Protein AF-A0A7S4CE78-F1 (afdb_monomer)

Sequence (254 aa):
FFRDSLDMTGMARKIQPKARWLRTLEPALQLCDNLKKAVSELPESERTTSFSNQVDNILKKLEALNENAPSMKRGEVKHQGKECNDQLEKLQRKLNTQKDAKKDTQEWQCGKCAASNPWQRARCIMCNELRVDIRSLRIKSGDWICACGVINYKKYTACRACAKEVRAEDVLGPEFFTKHGAEAKRQPQDEAAKDGPSPPTTETAVAQQAVAANEKEAPTASPADLPACLDWNCQCGARNHARREACYKCGIRR

Mean predicted aligned error: 14.89 Å

Radius of gyration: 32.69 Å; Cα contacts (8 Å, |Δi|>4): 215; chains: 1; bounding box: 83×40×120 Å

pLDDT: mean 78.99, std 19.02, range [36.16, 97.44]

Secondary structure (DSSP, 8-state):
--------GGG-----THHHHHHHHHHHHHHHHHHHHHHHTS-GGG--HHHHHHHHHHHHHHHHHHHHTTTS-HHHHHHHHHHHHHHHHHHHHHHHHHHHHHHHH-EEE-TTT--EEETTBSB-TTT-PBPS--GGGTPPTT-EE-TTSBEE-TT-SB-TTT-PBPPGGGB--HHHHHHHHSGGG-PPP---------------------------PPP---TT-S-TT--EE-TTS-EE-TT-SB-TTT--B-

Foldseek 3Di:
DDPPPPPPPVPPDPPPPLVPLCVLQVVLVVLLVVQVVLLVPDDPVPNDVVLVVLSVVLVVQSVVLSVCVVVDDPVVSNVSSVVSSVSSVVSVVVSVVVVVVVLQADWDADPPPRDTHGLQFQADLPPRDGRLCCVVNVDDQQWFQDSLRGIGDNPDQADPPPRHGDDPVRHCDVVNCVVSPPPPPDDPDDPDDDDDDDDDDDDDDDDDDDDDDDDDDDDPDDPPPPPLAHWDADPVRDTGGSPDQAGPVPRHGD

Organism: NCBI:txid73025

Solvent-accessible surface area (backbone atoms only — not comparable to full-atom values): 16332 Å² total; per-residue (Å²): 139,90,81,84,76,80,78,76,75,82,77,75,67,85,69,60,74,67,69,68,56,47,74,70,43,45,68,44,53,54,50,48,52,53,48,53,52,58,50,68,73,42,56,75,95,66,51,51,67,70,57,57,52,50,53,52,54,47,49,54,51,53,51,52,47,63,72,45,45,89,82,49,55,73,68,56,54,52,52,55,43,49,53,50,36,56,53,50,52,54,49,53,52,51,55,50,50,52,54,52,56,52,52,58,70,35,68,44,65,32,92,89,75,64,47,76,29,58,47,61,39,49,27,35,84,86,78,60,49,69,53,88,69,53,75,81,66,70,75,52,93,54,21,28,45,42,94,89,20,39,64,36,58,58,90,52,66,43,35,92,87,76,64,49,66,71,49,81,87,33,41,51,50,73,66,54,54,51,71,75,57,64,68,85,81,70,75,84,76,80,81,81,79,80,89,84,88,86,86,89,80,85,89,88,78,92,78,92,80,85,82,78,88,77,89,71,84,76,82,83,75,65,88,85,75,64,73,82,74,52,63,45,75,41,95,88,74,47,80,30,58,44,85,52,64,41,33,88,86,77,60,53,63,121

InterPro domains:
  IPR001876 Zinc finger, RanBP2-type [PS01358] (108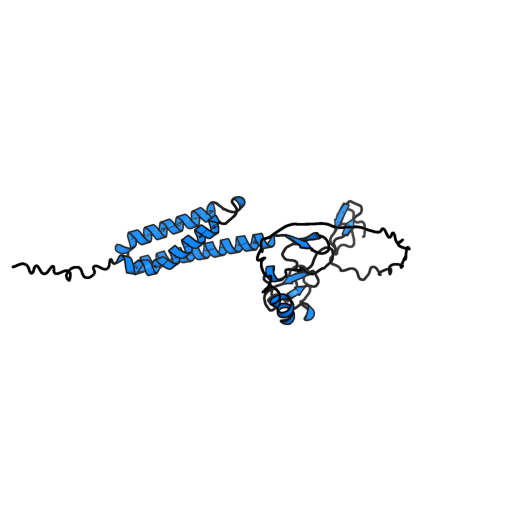-127)
  IPR001876 Zinc finger, RanBP2-type [PS50199] (102-133)
  IPR001876 Zinc finger, RanBP2-type [SM00547] (106-130)
  IPR001876 Zinc finger, RanBP2-type [SM00547] (142-165)
  IPR001876 Zinc finger, RanBP2-type [SM00547] (230-253)
  IPR036443 Zinc finger, RanBP2-type superfamily [SSF90209] (137-164)

Structure (mmCIF, N/CA/C/O backbone):
data_AF-A0A7S4CE78-F1
#
_entry.id   AF-A0A7S4CE78-F1
#
loop_
_atom_site.group_PDB
_atom_site.id
_atom_site.type_symbol
_atom_site.label_atom_id
_atom_site.label_alt_id
_atom_site.label_comp_id
_atom_site.label_asym_id
_atom_site.label_entity_id
_atom_site.label_seq_id
_atom_site.pdbx_PDB_ins_code
_atom_site.Cartn_x
_atom_site.Cartn_y
_atom_site.Cartn_z
_atom_site.occupancy
_atom_site.B_iso_or_equiv
_atom_site.auth_seq_id
_atom_site.auth_comp_id
_atom_site.auth_asym_id
_atom_site.auth_atom_id
_atom_site.pdbx_PDB_model_num
ATOM 1 N N . PHE A 1 1 ? 0.582 5.690 81.438 1.00 51.16 1 PHE A N 1
ATOM 2 C CA . PHE A 1 1 ? -0.293 6.628 80.709 1.00 51.16 1 PHE A CA 1
ATOM 3 C C . PHE A 1 1 ? 0.409 7.006 79.413 1.00 51.16 1 PHE A C 1
ATOM 5 O O . PHE A 1 1 ? 1.605 7.233 79.474 1.00 51.16 1 PHE A O 1
ATOM 12 N N . PHE A 1 2 ? -0.314 7.007 78.290 1.00 46.53 2 PHE A N 1
ATOM 13 C CA . PHE A 1 2 ? 0.141 7.028 76.884 1.00 46.53 2 PHE A CA 1
ATOM 14 C C . PHE A 1 2 ? 0.448 5.666 76.259 1.00 46.53 2 PHE A C 1
ATOM 16 O O . PHE A 1 2 ? 1.588 5.245 76.088 1.00 46.53 2 PHE A O 1
ATOM 23 N N . ARG A 1 3 ? -0.639 4.996 75.877 1.00 42.47 3 ARG A N 1
ATOM 24 C CA . ARG A 1 3 ? -0.657 3.949 74.857 1.00 42.47 3 ARG A CA 1
ATOM 25 C C . ARG A 1 3 ? -1.908 4.177 74.004 1.00 42.47 3 ARG A C 1
ATOM 27 O O . ARG A 1 3 ? -2.854 3.401 74.059 1.00 42.47 3 ARG A O 1
ATOM 34 N N . ASP A 1 4 ? -1.919 5.293 73.276 1.00 46.84 4 ASP A N 1
ATOM 35 C CA . ASP A 1 4 ? -2.955 5.587 72.286 1.00 46.84 4 ASP A CA 1
ATOM 36 C C . ASP A 1 4 ? -2.668 4.773 71.026 1.00 46.84 4 ASP A C 1
ATOM 38 O O . ASP A 1 4 ? -1.853 5.111 70.169 1.00 46.84 4 ASP A O 1
ATOM 42 N N . SER A 1 5 ? -3.326 3.621 70.991 1.00 51.03 5 SER A N 1
ATOM 43 C CA . SER A 1 5 ? -3.441 2.732 69.851 1.00 51.03 5 SER A CA 1
ATOM 44 C C . SER A 1 5 ? -4.314 3.403 68.789 1.00 51.03 5 SER A C 1
ATOM 46 O O . SER A 1 5 ? -5.536 3.277 68.813 1.00 51.03 5 SER A O 1
ATOM 48 N N . LEU A 1 6 ? -3.687 4.123 67.857 1.00 53.34 6 LEU A N 1
ATOM 49 C CA . LEU A 1 6 ? -4.327 4.532 66.608 1.00 53.34 6 LEU A CA 1
ATOM 50 C C . LEU A 1 6 ? -4.615 3.281 65.772 1.00 53.34 6 LEU A C 1
ATOM 52 O O . LEU A 1 6 ? -3.751 2.749 65.075 1.00 53.34 6 LEU A O 1
ATOM 56 N N . ASP A 1 7 ? -5.850 2.805 65.879 1.00 54.91 7 ASP A N 1
ATOM 57 C CA . ASP A 1 7 ? -6.411 1.757 65.043 1.00 54.91 7 ASP A CA 1
ATOM 58 C C . ASP A 1 7 ? -6.562 2.257 63.594 1.00 54.91 7 ASP A C 1
ATOM 60 O O . ASP A 1 7 ? -7.552 2.874 63.202 1.00 54.91 7 ASP A O 1
ATOM 64 N N . MET A 1 8 ? -5.532 2.002 62.787 1.00 54.88 8 MET A N 1
ATOM 65 C CA . MET A 1 8 ? -5.506 2.266 61.344 1.00 54.88 8 MET A CA 1
ATOM 66 C C . MET A 1 8 ? -6.122 1.115 60.522 1.00 54.88 8 MET A C 1
ATOM 68 O O . MET A 1 8 ? -6.020 1.116 59.293 1.00 54.88 8 MET A O 1
ATOM 72 N N . THR A 1 9 ? -6.773 0.122 61.148 1.00 57.47 9 THR A N 1
ATOM 73 C CA . THR A 1 9 ? -7.301 -1.054 60.427 1.00 57.47 9 THR A CA 1
ATOM 74 C C . THR A 1 9 ? -8.707 -0.864 59.840 1.00 57.47 9 THR A C 1
ATOM 76 O O . THR A 1 9 ? -9.134 -1.655 58.999 1.00 57.47 9 THR A O 1
ATOM 79 N N . GLY A 1 10 ? -9.389 0.246 60.146 1.00 50.09 10 GLY A N 1
ATOM 80 C CA . GLY A 1 10 ? -10.737 0.552 59.639 1.00 50.09 10 GLY A CA 1
ATOM 81 C C . GLY A 1 10 ? -10.829 1.164 58.230 1.00 50.09 10 GLY A C 1
ATOM 82 O O . GLY A 1 10 ? -11.921 1.227 57.667 1.00 50.09 10 GLY A O 1
ATOM 83 N N . MET A 1 11 ? -9.721 1.596 57.612 1.00 52.28 11 MET A N 1
ATOM 84 C CA . MET A 1 11 ? -9.719 2.156 56.242 1.00 52.28 11 MET A CA 1
ATOM 85 C C . MET A 1 11 ? -9.292 1.140 55.174 1.00 52.28 11 MET A C 1
ATOM 87 O O . MET A 1 11 ? -8.789 1.492 54.103 1.00 52.28 11 MET A O 1
ATOM 91 N N . ALA A 1 12 ? -9.513 -0.149 55.433 1.00 52.62 12 ALA A N 1
ATOM 92 C CA . ALA A 1 12 ? -9.338 -1.187 54.434 1.00 52.62 12 ALA A CA 1
ATOM 93 C C . ALA A 1 12 ? -10.396 -1.049 53.321 1.00 52.62 12 ALA A C 1
ATOM 95 O O . ALA A 1 12 ? -11.482 -1.615 53.358 1.00 52.62 12 ALA A O 1
ATOM 96 N N . ARG A 1 13 ? -9.992 -0.338 52.265 1.00 53.66 13 ARG A N 1
ATOM 97 C CA . ARG A 1 13 ? -10.334 -0.639 50.870 1.00 53.66 13 ARG A CA 1
ATOM 98 C C . ARG A 1 13 ? -11.815 -0.493 50.501 1.00 53.66 13 ARG A C 1
ATOM 100 O O . ARG A 1 13 ? -12.416 -1.403 49.937 1.00 53.66 13 ARG A O 1
ATOM 107 N N . LYS A 1 14 ? -12.313 0.747 50.529 1.00 53.84 14 LYS A N 1
ATOM 108 C CA . LYS A 1 14 ? -13.120 1.221 49.387 1.00 53.84 14 LYS A CA 1
ATOM 109 C C . LYS A 1 14 ? -12.197 1.312 48.163 1.00 53.84 14 LYS A C 1
ATOM 111 O O . LYS A 1 14 ? -11.832 2.402 47.736 1.00 53.84 14 LYS A O 1
ATOM 116 N N . ILE A 1 15 ? -11.751 0.167 47.630 1.00 53.78 15 ILE A N 1
ATOM 117 C CA . ILE A 1 15 ? -11.145 0.125 46.295 1.00 53.78 15 ILE A CA 1
ATOM 118 C C . ILE A 1 15 ? -12.210 0.703 45.375 1.00 53.78 15 ILE A C 1
ATOM 120 O O . ILE A 1 15 ? -13.286 0.123 45.222 1.00 53.78 15 ILE A O 1
ATOM 124 N N . GLN A 1 16 ? -11.945 1.899 44.852 1.00 58.16 16 GLN A N 1
ATOM 125 C CA . GLN A 1 16 ? -12.918 2.609 44.048 1.00 58.16 16 GLN A CA 1
ATOM 126 C C . GLN A 1 16 ? -13.340 1.716 42.871 1.00 58.16 16 GLN A C 1
ATOM 128 O O . GLN A 1 16 ? -12.471 1.207 42.154 1.00 58.16 16 GLN A O 1
ATOM 133 N N . PRO A 1 17 ? -14.649 1.547 42.615 1.00 57.03 17 PRO A N 1
ATOM 134 C CA . PRO A 1 17 ? -15.140 0.747 41.494 1.00 57.03 17 PRO A CA 1
ATOM 135 C C . PRO A 1 17 ? -14.618 1.224 40.125 1.00 57.03 17 PRO A C 1
ATOM 137 O O . PRO A 1 17 ? -14.677 0.461 39.160 1.00 57.03 17 PRO A O 1
ATOM 140 N N . LYS A 1 18 ? -14.019 2.426 40.048 1.00 58.66 18 LYS A N 1
ATOM 141 C CA . LYS A 1 18 ? -13.274 2.935 38.884 1.00 58.66 18 LYS A CA 1
ATOM 142 C C . LYS A 1 18 ? -12.255 1.929 38.327 1.00 58.66 18 LYS A C 1
ATOM 144 O O . LYS A 1 18 ? -12.143 1.795 37.113 1.00 58.66 18 LYS A O 1
ATOM 149 N N . ALA A 1 19 ? -11.586 1.145 39.175 1.00 65.19 19 ALA A N 1
ATOM 150 C CA . ALA A 1 19 ? -10.516 0.245 38.731 1.00 65.19 19 ALA A CA 1
ATOM 151 C C . ALA A 1 19 ? -10.983 -0.907 37.814 1.00 65.19 19 ALA A C 1
ATOM 153 O O . ALA A 1 19 ? -10.181 -1.456 37.058 1.00 65.19 19 ALA A O 1
ATOM 154 N N . ARG A 1 20 ? -12.264 -1.310 37.860 1.00 74.81 20 ARG A N 1
ATOM 155 C CA . ARG A 1 20 ? -12.736 -2.489 37.106 1.00 74.81 20 ARG A CA 1
ATOM 156 C C . ARG A 1 20 ? -13.113 -2.172 35.659 1.00 74.81 20 ARG A C 1
ATOM 158 O O . ARG A 1 20 ? -12.964 -3.036 34.796 1.00 74.81 20 ARG A O 1
ATOM 165 N N . TRP A 1 21 ? -13.599 -0.962 35.402 1.00 73.12 21 TRP A N 1
ATOM 166 C CA . TRP A 1 21 ? -14.043 -0.517 34.077 1.00 73.12 21 TRP A CA 1
ATOM 167 C C . TRP A 1 21 ? -12.883 -0.040 33.214 1.00 73.12 21 TRP A C 1
ATOM 169 O O . TRP A 1 21 ? -12.870 -0.330 32.019 1.00 73.12 21 TRP A O 1
ATOM 179 N N . LEU A 1 22 ? -11.870 0.569 33.842 1.00 76.75 22 LEU A N 1
ATOM 180 C CA . LEU A 1 22 ? -10.642 1.011 33.180 1.00 76.75 22 LEU A CA 1
ATOM 181 C C . LEU A 1 22 ? -10.007 -0.108 32.352 1.00 76.75 22 LEU A C 1
ATOM 183 O O . LEU A 1 22 ? -9.764 0.092 31.172 1.00 76.75 22 LEU A O 1
ATOM 187 N N . ARG A 1 23 ? -9.916 -1.335 32.885 1.00 83.88 23 ARG A N 1
ATOM 188 C CA . ARG A 1 23 ? -9.371 -2.484 32.133 1.00 83.88 23 ARG A CA 1
ATOM 189 C C . ARG A 1 23 ? -10.109 -2.803 30.828 1.00 83.88 23 ARG A C 1
ATOM 191 O O . ARG A 1 23 ? -9.545 -3.447 29.955 1.00 83.88 23 ARG A O 1
ATOM 198 N N . THR A 1 24 ? -11.387 -2.432 30.716 1.00 82.38 24 THR A N 1
ATOM 199 C CA . THR A 1 24 ? -12.175 -2.656 29.491 1.00 82.38 24 THR A CA 1
ATOM 200 C C . THR A 1 24 ? -11.915 -1.564 28.454 1.00 82.38 24 THR A C 1
ATOM 202 O O . THR A 1 24 ? -11.949 -1.850 27.263 1.00 82.38 24 THR A O 1
ATOM 205 N N . LEU A 1 25 ? -11.660 -0.329 28.896 1.00 84.31 25 LEU A N 1
ATOM 206 C CA . LEU A 1 25 ? -11.458 0.832 28.021 1.00 84.31 25 LEU A CA 1
ATOM 207 C C . LEU A 1 25 ? -9.981 1.083 27.680 1.00 84.31 25 LEU A C 1
ATOM 209 O O . LEU A 1 25 ? -9.685 1.723 26.677 1.00 84.31 25 LEU A O 1
ATOM 213 N N . GLU A 1 26 ? -9.056 0.557 28.478 1.00 88.31 26 GLU A N 1
ATOM 214 C CA . GLU A 1 26 ? -7.615 0.790 28.365 1.00 88.31 26 GLU A CA 1
ATOM 215 C C . GLU A 1 26 ? -7.014 0.435 26.994 1.00 88.31 26 GLU A C 1
ATOM 217 O O . GLU A 1 26 ? -6.284 1.268 26.456 1.00 88.31 26 GLU A O 1
ATOM 222 N N . PRO A 1 27 ? -7.373 -0.690 26.336 1.00 87.06 27 PRO A N 1
ATOM 223 C CA . PRO A 1 27 ? -6.901 -0.954 24.975 1.00 87.06 27 PRO A CA 1
ATOM 224 C C . PRO A 1 27 ? -7.324 0.124 23.966 1.00 87.06 27 PRO A C 1
ATOM 226 O O . PRO A 1 27 ? -6.540 0.492 23.092 1.00 87.06 27 PRO A O 1
ATOM 229 N N . ALA A 1 28 ? -8.543 0.659 24.101 1.00 81.62 28 ALA A N 1
ATOM 230 C CA . ALA A 1 28 ? -9.062 1.687 23.204 1.00 81.62 28 ALA A CA 1
ATOM 231 C C . ALA A 1 28 ? -8.377 3.042 23.444 1.00 81.62 28 ALA A C 1
ATOM 233 O O . ALA A 1 28 ? -8.022 3.719 22.482 1.00 81.62 28 ALA A O 1
ATOM 234 N N . LEU A 1 29 ? -8.129 3.409 24.707 1.00 84.75 29 LEU A N 1
ATOM 235 C CA . LEU A 1 29 ? -7.376 4.618 25.060 1.00 84.75 29 LEU A CA 1
ATOM 236 C C . LEU A 1 29 ? -5.936 4.554 24.530 1.00 84.75 29 LEU A C 1
ATOM 238 O O . LEU A 1 29 ? -5.495 5.471 23.841 1.00 84.75 29 LEU A O 1
ATOM 242 N N . GLN A 1 30 ? -5.248 3.427 24.733 1.00 90.50 30 GLN A N 1
ATOM 243 C CA . GLN A 1 30 ? -3.895 3.224 24.211 1.00 90.50 30 GLN A CA 1
ATOM 244 C C . GLN A 1 30 ? -3.847 3.307 22.676 1.00 90.50 30 GLN A C 1
ATOM 246 O O . GLN A 1 30 ? -2.909 3.867 22.104 1.00 90.50 30 GLN A O 1
ATOM 251 N N . LEU A 1 31 ? -4.852 2.752 21.988 1.00 83.31 31 LEU A N 1
ATOM 252 C CA . LEU A 1 31 ? -4.958 2.840 20.532 1.00 83.31 31 LEU A CA 1
ATOM 253 C C . LEU A 1 31 ? -5.235 4.280 20.066 1.00 83.31 31 LEU A C 1
ATOM 255 O O . LEU A 1 31 ? -4.657 4.709 19.067 1.00 83.31 31 LEU A O 1
ATOM 259 N N . CYS A 1 32 ? -6.059 5.037 20.796 1.00 83.38 32 CYS A N 1
ATOM 260 C CA . CYS A 1 32 ?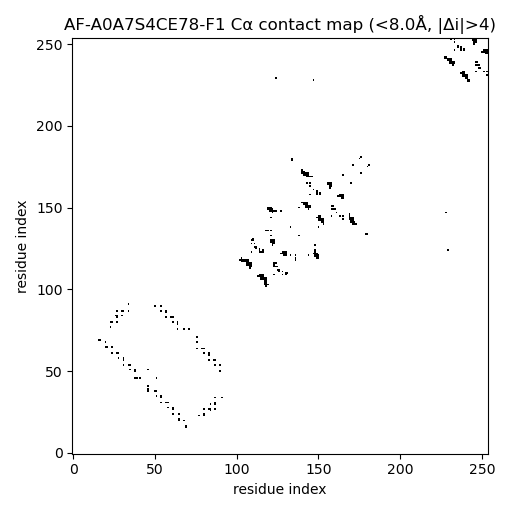 -6.277 6.468 20.573 1.00 83.38 32 CYS A CA 1
ATOM 261 C C . CYS A 1 32 ? -4.967 7.262 20.650 1.00 83.38 32 CYS A C 1
ATOM 263 O O . CYS A 1 32 ? -4.673 8.021 19.727 1.00 83.38 32 CYS A O 1
ATOM 265 N N . ASP A 1 33 ? -4.160 7.058 21.692 1.00 90.44 33 ASP A N 1
ATOM 266 C CA . ASP A 1 33 ? -2.882 7.762 21.867 1.00 90.44 33 ASP A CA 1
ATOM 267 C C . ASP A 1 33 ? -1.888 7.427 20.751 1.00 90.44 33 ASP A C 1
ATOM 269 O O . ASP A 1 33 ? -1.262 8.318 20.168 1.00 90.44 33 ASP A O 1
ATOM 273 N N . ASN A 1 34 ? -1.805 6.148 20.376 1.00 89.12 34 ASN A N 1
ATOM 274 C CA . ASN A 1 34 ? -0.982 5.701 19.254 1.00 89.12 34 ASN A CA 1
ATOM 275 C C . ASN A 1 34 ? -1.422 6.351 17.934 1.00 89.12 34 ASN A C 1
ATOM 277 O O . ASN A 1 34 ? -0.576 6.774 17.144 1.00 89.12 34 ASN A O 1
ATOM 281 N N . LEU A 1 35 ? -2.732 6.464 17.696 1.00 84.31 35 LEU A N 1
ATOM 282 C CA . LEU A 1 35 ? -3.280 7.119 16.508 1.00 84.31 35 LEU A CA 1
ATOM 283 C C . LEU A 1 35 ? -3.008 8.623 16.509 1.00 84.31 35 LEU A C 1
ATOM 285 O O . LEU A 1 35 ? -2.594 9.152 15.480 1.00 84.31 35 LEU A O 1
ATOM 289 N N . LYS A 1 36 ? -3.178 9.309 17.644 1.00 89.56 36 LYS A N 1
ATOM 290 C CA . LYS A 1 36 ? -2.846 10.736 17.780 1.00 89.56 36 LYS A CA 1
ATOM 291 C C . LYS A 1 36 ? -1.382 10.995 17.467 1.00 89.56 36 LYS A C 1
ATOM 293 O O . LYS A 1 36 ? -1.077 11.853 16.639 1.00 89.56 36 LYS A O 1
ATOM 298 N N . LYS A 1 37 ? -0.488 10.198 18.054 1.00 92.75 37 LYS A N 1
ATOM 299 C CA . LYS A 1 37 ? 0.945 10.260 17.765 1.00 92.75 37 LYS A CA 1
ATOM 300 C C . LYS A 1 37 ? 1.214 10.026 16.277 1.00 92.75 37 LYS A C 1
ATOM 302 O O . LYS A 1 37 ? 1.839 10.865 15.634 1.00 92.75 37 LYS A O 1
ATOM 307 N N . ALA A 1 38 ? 0.660 8.961 15.700 1.00 85.56 38 ALA A N 1
ATOM 308 C CA . ALA A 1 38 ? 0.870 8.620 14.295 1.00 85.56 38 ALA A CA 1
ATOM 309 C C . ALA A 1 38 ? 0.340 9.682 13.316 1.00 85.56 38 ALA A C 1
ATOM 311 O O . ALA A 1 38 ? 0.927 9.852 12.251 1.00 85.56 38 ALA A O 1
ATOM 312 N N . VAL A 1 39 ? -0.751 10.379 13.654 1.00 86.88 39 VAL A N 1
ATOM 313 C CA . VAL A 1 39 ? -1.290 11.511 12.879 1.00 86.88 39 VAL A CA 1
ATOM 314 C C . VAL A 1 39 ? -0.415 12.753 13.047 1.00 86.88 39 VAL A C 1
ATOM 316 O O . VAL A 1 39 ? -0.185 13.467 12.075 1.00 86.88 39 VAL A O 1
ATOM 319 N N . SER A 1 40 ? 0.110 13.005 14.249 1.00 90.12 40 SER A N 1
ATOM 320 C CA . SER A 1 40 ? 1.000 14.142 14.511 1.00 90.12 40 SER A CA 1
ATOM 321 C C . SER A 1 40 ? 2.340 14.038 13.774 1.00 90.12 40 SER A C 1
ATOM 323 O O . SER A 1 40 ? 2.878 15.062 13.365 1.00 90.12 40 SER A O 1
ATOM 325 N N . GLU A 1 41 ? 2.823 12.813 13.540 1.00 90.31 41 GLU A N 1
ATOM 326 C CA . GLU A 1 41 ? 4.043 12.508 12.778 1.00 90.31 41 GLU A CA 1
ATOM 327 C C . GLU A 1 41 ? 3.852 12.609 11.251 1.00 90.31 41 GLU A C 1
ATOM 329 O O . GLU A 1 41 ? 4.827 12.519 10.503 1.00 90.31 41 GLU A O 1
ATOM 334 N N . LEU A 1 42 ? 2.617 12.777 10.756 1.00 82.88 42 LEU A N 1
ATOM 335 C CA . LEU A 1 42 ? 2.386 13.005 9.329 1.00 82.88 42 LEU A CA 1
ATOM 336 C C . LEU A 1 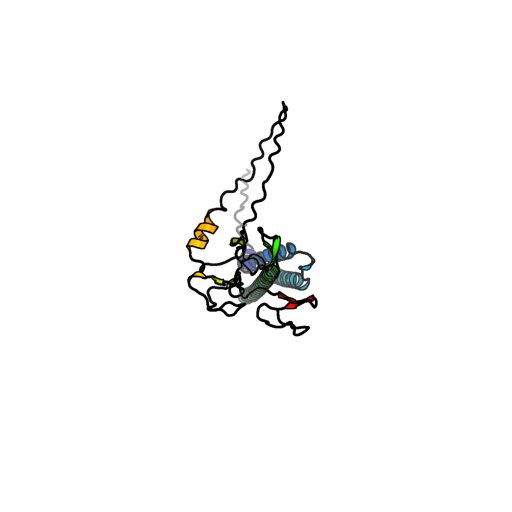42 ? 2.806 14.429 8.922 1.00 82.88 42 LEU A C 1
ATOM 338 O O . LEU A 1 42 ? 2.581 15.373 9.687 1.00 82.88 42 LEU A O 1
ATOM 342 N N . PRO A 1 43 ? 3.328 14.612 7.693 1.00 85.81 43 PRO A N 1
ATOM 343 C CA . PRO A 1 43 ? 3.520 15.933 7.099 1.00 85.81 43 PRO A CA 1
ATOM 344 C C . PRO A 1 43 ? 2.227 16.758 7.119 1.00 85.81 43 PRO A C 1
ATOM 346 O O . PRO A 1 43 ? 1.135 16.213 6.964 1.00 85.81 43 PRO A O 1
ATOM 349 N N . GLU A 1 44 ? 2.329 18.082 7.249 1.00 86.19 44 GLU A N 1
ATOM 350 C CA . GLU A 1 44 ? 1.155 18.971 7.296 1.00 86.19 44 GLU A CA 1
ATOM 351 C C . GLU A 1 44 ? 0.245 18.855 6.078 1.00 86.19 44 GLU A C 1
ATOM 353 O O . GLU A 1 44 ? -0.973 18.834 6.228 1.00 86.19 44 GLU A O 1
ATOM 358 N N . SER A 1 45 ? 0.830 18.683 4.893 1.00 84.31 45 SER A N 1
ATOM 359 C CA . SER A 1 45 ? 0.101 18.437 3.646 1.00 84.31 45 SER A CA 1
ATOM 360 C C . SER A 1 45 ? -0.744 17.156 3.668 1.00 84.31 45 SER A C 1
ATOM 362 O O . SER A 1 45 ? -1.673 17.016 2.877 1.00 84.31 45 SER A O 1
ATOM 364 N N . GLU A 1 46 ? -0.437 16.221 4.569 1.00 79.06 46 GLU A N 1
ATOM 365 C CA . GLU A 1 46 ? -1.079 14.908 4.703 1.00 79.06 46 GLU A CA 1
ATOM 366 C C . GLU A 1 46 ? -1.973 14.800 5.936 1.00 79.06 46 GLU A C 1
ATOM 368 O O . GLU A 1 46 ? -2.776 13.866 6.041 1.00 79.06 46 GLU A O 1
ATOM 373 N N . ARG A 1 47 ? -1.888 15.763 6.861 1.00 84.00 47 ARG A N 1
ATOM 374 C CA . ARG A 1 47 ? -2.802 15.866 7.997 1.00 84.00 47 ARG A CA 1
ATOM 375 C C . ARG A 1 47 ? -4.174 16.291 7.497 1.00 84.00 47 ARG A C 1
ATOM 377 O O . ARG A 1 47 ? -4.561 17.454 7.545 1.00 84.00 47 ARG A O 1
ATOM 384 N N . THR A 1 48 ? -4.949 15.318 7.027 1.00 81.25 48 THR A N 1
ATOM 385 C CA . THR A 1 48 ? -6.355 15.572 6.725 1.00 81.25 48 THR A CA 1
ATOM 386 C C . THR A 1 48 ? -7.060 15.930 8.031 1.00 81.25 48 THR A C 1
ATOM 388 O O . THR A 1 48 ? -7.117 15.132 8.971 1.00 81.25 48 THR A O 1
ATOM 391 N N . THR A 1 49 ? -7.619 17.137 8.092 1.00 85.38 49 THR A N 1
ATOM 392 C CA . THR A 1 49 ? -8.422 17.612 9.232 1.00 85.38 49 THR A CA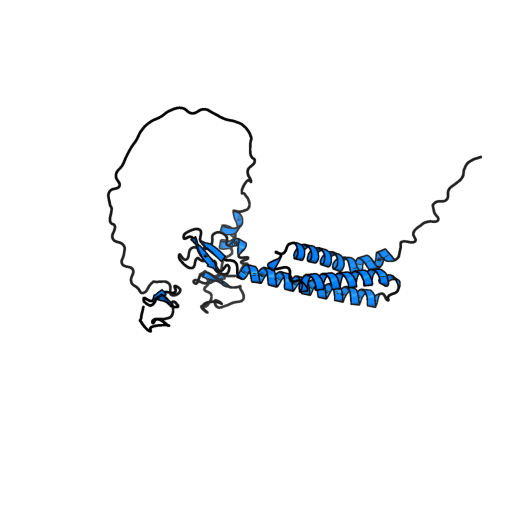 1
ATOM 393 C C . THR A 1 49 ? -9.521 16.606 9.587 1.00 85.38 49 THR A C 1
ATOM 395 O O . THR A 1 49 ? -9.812 16.373 10.756 1.00 85.38 49 THR A O 1
ATOM 398 N N . SER A 1 50 ? -10.047 15.902 8.580 1.00 90.25 50 SER A N 1
ATOM 399 C CA . SER A 1 50 ? -11.010 14.811 8.734 1.00 90.25 50 SER A CA 1
ATOM 400 C C . SER A 1 50 ? -10.532 13.670 9.644 1.00 90.25 50 SER A C 1
ATOM 402 O O . SER A 1 50 ? -11.334 13.153 10.422 1.00 90.25 50 SER A O 1
ATOM 404 N N . PHE A 1 51 ? -9.262 13.257 9.568 1.00 89.94 51 PHE A N 1
ATOM 405 C CA . PHE A 1 51 ? -8.763 12.122 10.348 1.00 89.94 51 PHE A CA 1
ATOM 406 C C . PHE A 1 51 ? -8.509 12.511 11.806 1.00 89.94 51 PHE A C 1
ATOM 408 O O . PHE A 1 51 ? -8.933 11.786 12.704 1.00 89.94 51 PHE A O 1
ATOM 415 N N . SER A 1 52 ? -7.911 13.685 12.041 1.00 88.94 52 SER A N 1
ATOM 416 C CA . SER A 1 52 ? -7.738 14.224 13.398 1.00 88.94 52 SER A CA 1
ATOM 417 C C . SER A 1 52 ? -9.089 14.389 14.093 1.00 88.94 52 SER A C 1
ATOM 419 O O . SER A 1 52 ? -9.289 13.856 15.180 1.00 88.94 52 SER A O 1
ATOM 421 N N . ASN A 1 53 ? -10.063 14.999 13.408 1.00 92.94 53 ASN A N 1
ATOM 422 C CA . ASN A 1 53 ? -11.414 15.180 13.939 1.00 92.94 53 ASN A CA 1
ATOM 423 C C . ASN A 1 53 ? -12.091 13.843 14.278 1.00 92.94 53 ASN A C 1
ATOM 425 O O . ASN A 1 53 ? -12.798 13.746 15.277 1.00 92.94 53 ASN A O 1
ATOM 429 N N . GLN A 1 54 ? -11.883 12.797 13.470 1.00 93.81 54 G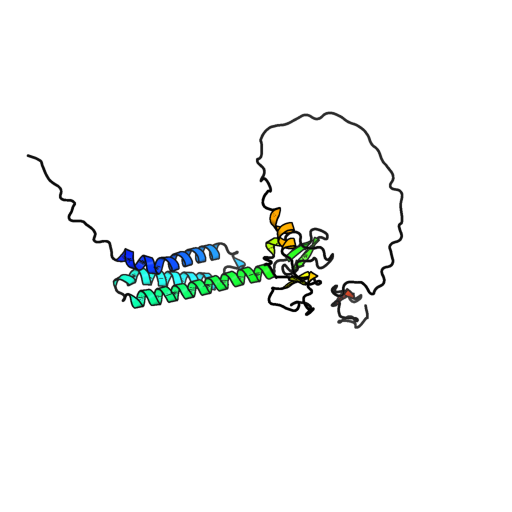LN A N 1
ATOM 430 C CA . GLN A 1 54 ? -12.414 11.461 13.761 1.00 93.81 54 GLN A CA 1
ATOM 431 C C . GLN A 1 54 ? -11.783 10.854 15.021 1.00 93.81 54 GLN A C 1
ATOM 433 O O . GLN A 1 54 ? -12.516 10.330 15.858 1.00 93.81 54 GLN A O 1
ATOM 438 N N . VAL A 1 55 ? -10.459 10.952 15.183 1.00 91.94 55 VAL A N 1
ATOM 439 C CA . VAL A 1 55 ? -9.763 10.457 16.383 1.00 91.94 55 VAL A CA 1
ATOM 440 C C . VAL A 1 55 ? -10.210 11.225 17.630 1.00 91.94 55 VAL A C 1
ATOM 442 O O . VAL A 1 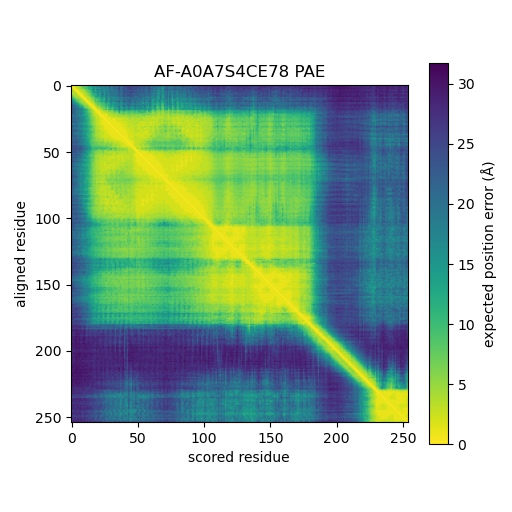55 ? -10.537 10.600 18.637 1.00 91.94 55 VAL A O 1
ATOM 445 N N . ASP A 1 56 ? -10.308 12.554 17.559 1.00 91.75 56 ASP A N 1
ATOM 446 C CA . ASP A 1 56 ? -10.756 13.382 18.684 1.00 91.75 56 ASP A CA 1
ATOM 447 C C . ASP A 1 56 ? -12.221 13.126 19.053 1.00 91.75 56 ASP A C 1
ATOM 449 O O . ASP A 1 56 ? -12.563 13.077 20.232 1.00 91.75 56 ASP A O 1
ATOM 453 N N . ASN A 1 57 ? -13.092 12.893 18.067 1.00 95.56 57 ASN A N 1
ATOM 454 C CA . ASN A 1 57 ? -14.483 12.524 18.325 1.00 95.56 57 ASN A CA 1
ATOM 455 C C . ASN A 1 57 ? -14.602 11.170 19.034 1.00 95.56 57 ASN A C 1
ATOM 457 O O . ASN A 1 57 ? -15.469 11.012 19.893 1.00 95.56 57 ASN A O 1
ATOM 461 N N . ILE A 1 58 ? -13.759 10.189 18.692 1.00 93.06 58 ILE A N 1
ATOM 462 C CA . ILE A 1 58 ? -13.749 8.896 19.388 1.00 93.06 58 ILE A CA 1
ATOM 463 C C . ILE A 1 58 ? -13.174 9.051 20.796 1.00 93.06 58 ILE A C 1
ATOM 465 O O . ILE A 1 58 ? -13.741 8.496 21.734 1.00 93.06 58 ILE A O 1
ATOM 469 N N . LEU A 1 59 ? -12.114 9.847 20.970 1.00 92.00 59 LEU A N 1
ATOM 470 C CA . LEU A 1 59 ? -11.550 10.099 22.294 1.00 92.00 59 LEU A CA 1
ATOM 471 C C . LEU A 1 59 ? -12.582 10.748 23.224 1.00 92.00 59 LEU A C 1
ATOM 473 O O . LEU A 1 59 ? -12.809 10.235 24.313 1.00 92.00 59 LEU A O 1
ATOM 477 N N . LYS A 1 60 ? -13.294 11.782 22.759 1.00 94.81 60 LYS A N 1
ATOM 478 C CA . LYS A 1 60 ? -14.382 12.413 23.527 1.00 94.81 60 LYS A CA 1
ATOM 479 C C . LYS A 1 60 ? -15.469 11.413 23.930 1.00 94.81 60 LYS A C 1
ATOM 481 O O . LYS A 1 60 ? -16.001 11.489 25.034 1.00 94.81 60 LYS A O 1
ATOM 486 N N . LYS A 1 61 ? -15.804 10.452 23.058 1.00 94.94 61 LYS A N 1
ATOM 487 C CA . LYS A 1 61 ? -16.753 9.373 23.391 1.00 94.94 61 LYS A CA 1
ATOM 488 C C . LYS A 1 61 ? -16.198 8.425 24.454 1.00 94.94 61 LYS A C 1
ATOM 490 O O . LYS A 1 61 ? -16.951 8.022 25.333 1.00 94.94 61 LYS A O 1
ATOM 495 N N . LEU A 1 62 ? -14.915 8.069 24.386 1.00 91.25 62 LEU A N 1
ATOM 496 C CA . LEU A 1 62 ? -14.253 7.226 25.387 1.00 91.25 62 LEU A CA 1
ATOM 497 C C . LEU A 1 62 ? -14.148 7.924 26.750 1.00 91.25 62 LEU A C 1
ATOM 499 O O . LEU A 1 62 ? -14.376 7.285 27.775 1.00 91.25 62 LEU A O 1
ATOM 503 N N . GLU A 1 63 ? -13.863 9.225 26.768 1.00 90.88 63 GLU A N 1
ATOM 504 C CA . GLU A 1 63 ? -13.855 10.054 27.980 1.00 90.88 63 GLU A CA 1
ATOM 505 C C . GLU A 1 63 ? -15.254 10.119 28.602 1.00 90.88 63 GLU A C 1
ATOM 507 O O . GLU A 1 63 ? -15.420 9.764 29.769 1.00 90.88 63 GLU A O 1
ATOM 512 N N . ALA A 1 64 ? -16.281 10.429 27.803 1.00 92.94 64 ALA A N 1
ATOM 513 C CA . ALA A 1 64 ? -17.671 10.423 28.258 1.00 92.94 64 ALA A CA 1
ATOM 514 C C . ALA A 1 64 ? -18.110 9.038 28.770 1.00 92.94 64 ALA A C 1
ATOM 516 O O . ALA A 1 64 ? -18.818 8.936 29.771 1.00 92.94 64 ALA A O 1
ATOM 517 N N . LEU A 1 65 ? -17.674 7.956 28.119 1.00 91.38 65 LEU A N 1
ATOM 518 C CA . LEU A 1 65 ? -17.902 6.586 28.581 1.00 91.38 65 LEU A CA 1
ATOM 519 C C . LEU A 1 65 ? -17.248 6.314 29.932 1.00 91.38 65 LEU A C 1
ATOM 521 O O . LEU A 1 65 ? -17.853 5.671 30.783 1.00 91.38 65 LEU A O 1
ATOM 525 N N . ASN A 1 66 ? -16.021 6.788 30.133 1.00 88.25 66 ASN A N 1
ATOM 526 C CA . ASN A 1 66 ? -15.290 6.615 31.381 1.00 88.25 66 ASN A CA 1
ATOM 527 C C . ASN A 1 66 ? -15.934 7.400 32.537 1.00 88.25 66 ASN A C 1
ATOM 529 O O . ASN A 1 66 ? -16.041 6.881 33.648 1.00 88.25 66 ASN A O 1
ATOM 533 N N . GLU A 1 67 ? -16.410 8.618 32.272 1.00 90.88 67 GLU A N 1
ATOM 534 C CA . GLU A 1 67 ? -17.112 9.456 33.251 1.00 90.88 67 GLU A CA 1
ATOM 535 C C . GLU A 1 67 ? -18.472 8.870 33.651 1.00 90.88 67 GLU A C 1
ATOM 537 O O . GLU A 1 67 ? -18.800 8.828 34.838 1.00 90.88 67 GLU A O 1
ATOM 542 N N . ASN A 1 68 ? -19.234 8.353 32.681 1.00 92.19 68 ASN A N 1
ATOM 543 C CA . ASN A 1 68 ? -20.571 7.793 32.905 1.00 92.19 68 ASN A CA 1
ATOM 544 C C . ASN A 1 68 ? -20.568 6.297 33.270 1.00 92.19 68 ASN A C 1
ATOM 546 O O . ASN A 1 68 ? -21.590 5.760 33.694 1.00 92.19 68 ASN A O 1
ATOM 550 N N . ALA A 1 69 ? -19.431 5.598 33.171 1.00 89.44 69 ALA A N 1
ATOM 551 C CA . ALA A 1 69 ? -19.332 4.168 33.478 1.00 89.44 69 ALA A CA 1
ATOM 552 C C . ALA A 1 69 ? -19.925 3.751 34.844 1.00 89.44 69 ALA A C 1
ATOM 554 O O . ALA A 1 69 ? -20.512 2.669 34.906 1.00 89.44 69 ALA A O 1
ATOM 555 N N . PRO A 1 70 ? -19.822 4.541 35.937 1.00 89.56 70 PRO A N 1
ATOM 556 C CA . PRO A 1 70 ? -20.417 4.173 37.223 1.00 89.56 70 PRO A CA 1
ATOM 557 C C . PRO A 1 70 ? -21.952 4.099 37.227 1.00 89.56 70 PRO A C 1
ATOM 559 O O . PRO A 1 70 ? -22.501 3.371 38.052 1.00 89.56 70 PRO A O 1
ATOM 562 N N . SER A 1 71 ? -22.637 4.840 36.348 1.00 91.00 71 SER A N 1
ATOM 563 C CA . SER A 1 71 ? -24.106 4.882 36.258 1.00 91.00 71 SER A CA 1
ATOM 564 C C . SER A 1 71 ? -24.678 3.977 35.159 1.00 91.00 71 SER A C 1
ATOM 566 O O . SER A 1 71 ? -25.877 3.701 35.154 1.00 91.00 71 SER A O 1
ATOM 568 N N . MET A 1 72 ? -23.838 3.483 34.246 1.00 90.69 72 MET A N 1
ATOM 569 C CA . MET A 1 72 ? -24.246 2.646 33.115 1.00 90.69 72 MET A CA 1
ATOM 570 C C . MET A 1 72 ? -24.278 1.149 33.445 1.00 90.69 72 MET A C 1
ATOM 572 O O . MET A 1 72 ? -23.544 0.641 34.299 1.00 90.69 72 MET A O 1
ATOM 576 N N . LYS A 1 73 ? -25.084 0.381 32.696 1.00 93.38 73 LYS A N 1
ATOM 577 C CA . LYS A 1 73 ? -25.062 -1.083 32.810 1.00 93.38 73 LYS A CA 1
ATOM 578 C C . LYS A 1 73 ? -23.764 -1.639 32.229 1.00 93.38 73 LYS A C 1
ATOM 580 O O . LYS A 1 73 ? -23.279 -1.204 31.186 1.00 93.38 73 LYS A O 1
ATOM 585 N N . ARG A 1 74 ? -23.252 -2.719 32.831 1.00 88.62 74 ARG A N 1
ATOM 586 C CA . ARG A 1 74 ? -22.009 -3.381 32.388 1.00 88.62 74 ARG A CA 1
ATOM 587 C C . ARG A 1 74 ? -21.990 -3.751 30.904 1.00 88.62 74 ARG A C 1
ATOM 589 O O . ARG A 1 74 ? -20.939 -3.678 30.273 1.00 88.62 74 ARG A O 1
ATOM 596 N N . GLY A 1 75 ? -23.127 -4.208 30.379 1.00 90.50 75 GLY A N 1
ATOM 597 C CA . GLY A 1 75 ? -23.267 -4.589 28.974 1.00 90.50 75 GLY A CA 1
ATOM 598 C C . GLY A 1 75 ? -23.163 -3.396 28.023 1.00 90.50 75 GLY A C 1
ATOM 599 O O . GLY A 1 75 ? -22.523 -3.513 26.983 1.00 90.50 75 GLY A O 1
ATOM 600 N N . GLU A 1 76 ? -23.708 -2.243 28.414 1.00 93.25 76 GLU A N 1
ATOM 601 C CA . GLU A 1 76 ? -23.702 -1.018 27.607 1.00 93.25 76 GLU A CA 1
ATOM 602 C C . GLU A 1 76 ? -22.288 -0.447 27.493 1.00 93.25 76 GLU A C 1
ATOM 604 O O . GLU A 1 76 ? -21.822 -0.211 26.380 1.00 93.25 76 GLU A O 1
ATOM 609 N N . VAL A 1 77 ? -21.562 -0.334 28.615 1.00 90.25 77 VAL A N 1
ATOM 610 C CA . VAL A 1 77 ? -20.160 0.134 28.625 1.00 90.25 77 VAL A CA 1
ATOM 611 C C . VAL A 1 77 ? -19.284 -0.754 27.740 1.00 90.25 77 VAL A C 1
ATOM 613 O O . VAL A 1 77 ? -18.487 -0.260 26.946 1.00 90.25 77 VAL A O 1
ATOM 616 N N . LYS A 1 78 ? -19.454 -2.081 27.828 1.00 89.88 78 LYS A N 1
ATOM 617 C CA . LYS A 1 78 ? -18.719 -3.034 26.984 1.00 89.88 78 LYS A CA 1
ATOM 618 C C . LYS A 1 78 ? -19.047 -2.877 25.501 1.00 89.88 78 LYS A C 1
ATOM 620 O O . LYS A 1 78 ? -18.136 -2.902 24.680 1.00 89.88 78 LYS A O 1
ATOM 625 N N . HIS A 1 79 ? -20.327 -2.753 25.161 1.00 93.25 79 HIS A N 1
ATOM 626 C CA . HIS A 1 79 ? -20.762 -2.630 23.773 1.00 93.25 79 HIS A CA 1
ATOM 627 C C . HIS A 1 79 ? -20.252 -1.330 23.141 1.00 93.25 79 HIS A C 1
ATOM 629 O O . HIS A 1 79 ? -19.633 -1.368 22.082 1.00 93.25 79 HIS A O 1
ATOM 635 N N . GLN A 1 80 ? -20.428 -0.199 23.826 1.00 92.88 80 GLN A N 1
ATOM 636 C CA . GLN A 1 80 ? -19.965 1.100 23.339 1.00 92.88 80 GLN A CA 1
ATOM 637 C C . GLN A 1 80 ? -18.430 1.196 23.297 1.00 92.88 80 GLN A C 1
ATOM 639 O O . GLN A 1 80 ? -17.878 1.752 22.349 1.00 92.88 80 GLN A O 1
ATOM 644 N N . GLY A 1 81 ? -17.727 0.604 24.271 1.00 89.81 81 GLY A N 1
ATOM 645 C CA . GLY A 1 81 ? -16.266 0.500 24.246 1.00 89.81 81 GLY A CA 1
ATOM 646 C C . GLY A 1 81 ? -15.755 -0.317 23.054 1.00 89.81 81 GLY A C 1
ATOM 647 O O . GLY A 1 81 ? -14.819 0.106 22.376 1.00 89.81 81 GLY A O 1
ATOM 648 N N . LYS A 1 82 ? -16.409 -1.446 22.740 1.00 92.50 82 LYS A N 1
ATOM 649 C CA . LYS A 1 82 ? -16.099 -2.250 21.547 1.00 92.50 82 LYS A CA 1
ATOM 650 C C . LYS A 1 82 ? -16.333 -1.463 20.257 1.00 92.50 82 LYS A C 1
ATOM 652 O O . LYS A 1 82 ? -15.469 -1.479 19.391 1.00 92.50 82 LYS A O 1
ATOM 657 N N . GLU A 1 83 ? -17.449 -0.746 20.149 1.00 94.75 83 GLU A N 1
ATOM 658 C CA . GLU A 1 83 ? -17.741 0.096 18.982 1.00 94.75 83 GLU A CA 1
ATOM 659 C C . GLU A 1 83 ? -16.666 1.177 18.774 1.00 94.75 83 GLU A C 1
ATOM 661 O O . GLU A 1 83 ? -16.187 1.372 17.657 1.00 94.75 83 GLU A O 1
ATOM 666 N N . CYS A 1 84 ? -16.216 1.840 19.847 1.00 91.38 84 CYS A N 1
ATOM 667 C CA . CYS A 1 84 ? -15.115 2.804 19.762 1.00 91.38 84 CYS A CA 1
ATOM 668 C C . CYS A 1 84 ? -13.815 2.139 19.283 1.00 91.38 84 CYS A C 1
ATOM 670 O O . CYS A 1 84 ? -13.133 2.683 18.414 1.00 91.38 84 CYS A O 1
ATOM 672 N N . ASN A 1 85 ? -13.489 0.949 19.797 1.00 89.06 85 ASN A N 1
ATOM 673 C CA . ASN A 1 85 ? -12.313 0.197 19.361 1.00 89.06 85 ASN A CA 1
ATOM 674 C C . ASN A 1 85 ? -12.390 -0.193 17.873 1.00 89.06 85 ASN A C 1
ATOM 676 O O . ASN A 1 85 ? -11.436 0.025 17.129 1.00 89.06 85 ASN A O 1
ATOM 680 N N . ASP A 1 86 ? -13.539 -0.693 17.413 1.00 93.31 86 ASP A N 1
ATOM 681 C CA . ASP A 1 86 ? -13.756 -1.079 16.013 1.00 93.31 86 ASP A CA 1
ATOM 682 C C . ASP A 1 86 ? -13.593 0.137 15.069 1.00 93.31 86 ASP A C 1
ATOM 684 O O . ASP A 1 86 ? -12.997 0.033 13.986 1.00 93.31 86 ASP A O 1
ATOM 688 N N . GLN A 1 87 ? -14.052 1.323 15.495 1.00 94.81 87 GLN A N 1
ATOM 689 C CA . GLN A 1 87 ? -13.845 2.586 14.777 1.00 94.81 87 GLN A CA 1
ATOM 690 C C . GLN A 1 87 ? -12.364 2.992 14.724 1.00 94.81 87 GLN A C 1
ATOM 692 O O . GLN A 1 87 ? -11.882 3.377 13.653 1.00 94.81 87 GLN A O 1
ATOM 697 N N . LEU A 1 88 ? -11.621 2.859 15.827 1.00 91.69 88 LEU A N 1
ATOM 698 C CA . LEU A 1 88 ? -10.183 3.149 15.867 1.00 91.69 88 LEU A CA 1
ATOM 699 C C . LEU A 1 88 ? -9.380 2.196 14.981 1.00 91.69 88 LEU A C 1
ATOM 701 O O . LEU A 1 88 ? -8.538 2.645 14.206 1.00 91.69 88 LEU A O 1
ATOM 705 N N . GLU A 1 89 ? -9.672 0.896 14.999 1.00 92.50 89 GLU A N 1
ATOM 706 C CA . GLU A 1 89 ? -9.019 -0.056 14.096 1.00 92.50 89 GLU A CA 1
ATOM 707 C C . GLU A 1 89 ? -9.302 0.260 12.623 1.00 92.50 89 GLU A C 1
ATOM 709 O O . GLU A 1 89 ? -8.425 0.140 11.762 1.00 92.50 89 GLU A O 1
ATOM 714 N N . LYS A 1 90 ? -10.533 0.680 12.303 1.00 95.75 90 LYS A N 1
ATOM 715 C CA . LYS A 1 90 ? -10.901 1.109 10.948 1.00 95.75 90 LYS A CA 1
ATOM 716 C C . LYS A 1 90 ? -10.107 2.342 10.518 1.00 95.75 90 LYS A C 1
ATOM 718 O O . LYS A 1 90 ? -9.655 2.388 9.373 1.00 95.75 90 LYS A O 1
ATOM 723 N N . LEU A 1 91 ? -9.917 3.312 11.411 1.00 92.38 91 LEU A N 1
ATOM 724 C CA . LEU A 1 91 ? -9.051 4.465 11.170 1.00 92.38 91 LEU A CA 1
ATOM 725 C C . LEU A 1 91 ? -7.605 4.021 10.952 1.00 92.38 91 LEU A C 1
ATOM 727 O O . LEU A 1 91 ? -7.028 4.346 9.916 1.00 92.38 91 LEU A O 1
ATOM 731 N N . GLN A 1 92 ? -7.045 3.207 11.845 1.00 93.31 92 GLN A N 1
ATOM 732 C CA . GLN A 1 92 ? -5.678 2.698 11.718 1.00 93.31 92 GLN A CA 1
ATOM 733 C C . GLN A 1 92 ? -5.442 2.004 10.369 1.00 93.31 92 GLN A C 1
ATOM 735 O O . GLN A 1 92 ? -4.428 2.252 9.714 1.00 93.31 92 GLN A O 1
ATOM 740 N N . ARG A 1 93 ? -6.392 1.178 9.910 1.00 93.69 93 ARG A N 1
ATOM 741 C CA . ARG A 1 93 ? -6.332 0.544 8.583 1.00 93.69 93 ARG A CA 1
ATOM 742 C C . ARG A 1 93 ? -6.282 1.580 7.459 1.00 93.69 93 ARG A C 1
ATOM 744 O O . ARG A 1 93 ? -5.412 1.477 6.602 1.00 93.69 93 ARG A O 1
ATOM 751 N N . LYS A 1 94 ? -7.144 2.604 7.489 1.00 92.12 94 LYS A N 1
ATOM 752 C CA . LYS A 1 94 ? -7.130 3.699 6.499 1.00 92.12 94 LYS A CA 1
ATOM 753 C C . LYS A 1 94 ? -5.805 4.461 6.491 1.00 92.12 94 LYS A C 1
ATOM 755 O O . LYS A 1 94 ? -5.283 4.739 5.415 1.00 92.12 94 LYS A O 1
ATOM 760 N N . LEU A 1 95 ? -5.258 4.774 7.666 1.00 90.56 95 LEU A N 1
ATOM 761 C CA . LEU A 1 95 ? -3.970 5.456 7.793 1.00 90.56 95 LEU A CA 1
ATOM 762 C C . LEU A 1 95 ? -2.843 4.624 7.173 1.00 90.56 95 LEU A C 1
ATOM 764 O O . LEU A 1 95 ? -2.030 5.145 6.414 1.00 90.56 95 LEU A O 1
ATOM 768 N N . ASN A 1 96 ? -2.825 3.319 7.443 1.00 87.94 96 ASN A N 1
ATOM 769 C CA . ASN A 1 96 ? -1.851 2.411 6.844 1.00 87.94 96 ASN A CA 1
ATOM 770 C C . ASN A 1 96 ? -2.008 2.346 5.317 1.00 87.94 96 ASN A C 1
ATOM 772 O O . ASN A 1 96 ? -1.013 2.440 4.608 1.00 87.94 96 ASN A O 1
ATOM 776 N N . THR A 1 97 ? -3.241 2.283 4.800 1.00 89.00 97 THR A N 1
ATOM 777 C CA . THR A 1 97 ? -3.502 2.328 3.352 1.00 89.00 97 THR A CA 1
ATOM 778 C C . THR A 1 97 ? -3.014 3.629 2.715 1.00 89.00 97 THR A C 1
ATOM 780 O O . THR A 1 97 ? -2.431 3.580 1.637 1.00 89.00 97 THR A O 1
ATOM 783 N N . GLN A 1 98 ? -3.194 4.784 3.366 1.00 87.00 98 GLN A N 1
ATOM 784 C CA . GLN A 1 98 ? -2.648 6.053 2.867 1.00 87.00 98 GLN A CA 1
ATOM 785 C C . GLN A 1 98 ? -1.115 6.048 2.848 1.00 87.00 98 GLN A C 1
ATOM 787 O O . GLN A 1 98 ? -0.514 6.454 1.853 1.00 87.00 98 GLN A O 1
ATOM 792 N N . LYS A 1 99 ? -0.475 5.535 3.909 1.00 86.00 99 LYS A N 1
ATOM 793 C CA . LYS A 1 99 ? 0.988 5.391 3.969 1.00 86.00 99 LYS A CA 1
ATOM 794 C C . LYS A 1 99 ? 1.516 4.480 2.856 1.00 86.00 99 LYS A C 1
ATOM 796 O O . LYS A 1 99 ? 2.511 4.816 2.217 1.00 86.00 99 LYS A O 1
ATOM 801 N N . ASP A 1 100 ? 0.848 3.357 2.598 1.00 83.06 100 ASP A N 1
ATOM 802 C CA . ASP A 1 100 ? 1.237 2.427 1.535 1.00 83.06 100 ASP A CA 1
ATOM 803 C C . ASP A 1 100 ? 0.995 3.027 0.134 1.00 83.06 100 ASP A C 1
ATOM 805 O O . ASP A 1 100 ? 1.874 2.933 -0.721 1.00 83.06 100 ASP A O 1
ATOM 809 N N . ALA A 1 101 ? -0.121 3.733 -0.085 1.00 83.69 101 ALA A N 1
ATOM 810 C CA . ALA A 1 101 ? -0.406 4.419 -1.350 1.00 83.69 101 ALA A CA 1
ATOM 811 C C . ALA A 1 101 ? 0.638 5.499 -1.678 1.00 83.69 101 ALA A C 1
ATOM 813 O O . ALA A 1 101 ? 1.072 5.626 -2.820 1.00 83.69 101 ALA A O 1
ATOM 814 N N . LYS A 1 102 ? 1.104 6.250 -0.673 1.00 79.50 102 LYS A N 1
ATOM 815 C CA . LYS A 1 102 ? 2.196 7.213 -0.863 1.00 79.50 102 LYS A CA 1
ATOM 816 C C . LYS A 1 102 ? 3.509 6.513 -1.200 1.00 79.50 102 LYS A C 1
ATOM 818 O O . LYS A 1 102 ? 4.244 6.969 -2.074 1.00 79.50 102 LYS A O 1
ATOM 823 N N . LYS A 1 103 ? 3.800 5.385 -0.550 1.00 78.19 103 LYS A N 1
ATOM 824 C CA . LYS A 1 103 ? 4.997 4.598 -0.865 1.00 78.19 103 LYS A CA 1
ATOM 825 C C . LYS A 1 103 ? 4.994 4.115 -2.320 1.00 78.19 103 LYS A C 1
ATOM 827 O O . LYS A 1 103 ? 6.050 4.096 -2.943 1.00 78.19 103 LYS A O 1
ATOM 832 N N . ASP A 1 104 ? 3.825 3.810 -2.881 1.00 77.81 104 ASP A N 1
ATOM 833 C CA . ASP A 1 104 ? 3.683 3.469 -4.301 1.00 77.81 104 ASP A CA 1
ATOM 834 C C . ASP A 1 104 ? 3.983 4.644 -5.252 1.00 77.81 104 ASP A C 1
ATOM 836 O O . ASP A 1 104 ? 4.407 4.404 -6.383 1.00 77.81 104 ASP A O 1
ATOM 840 N N . THR A 1 105 ? 3.822 5.895 -4.801 1.00 82.19 105 THR A N 1
ATOM 841 C CA . THR A 1 105 ? 4.193 7.099 -5.575 1.00 82.19 105 THR A CA 1
ATOM 842 C C . THR A 1 105 ? 5.663 7.489 -5.451 1.00 82.19 105 THR A C 1
ATOM 844 O O . THR A 1 105 ? 6.128 8.352 -6.191 1.00 82.19 105 THR A O 1
ATOM 847 N N . GLN A 1 106 ? 6.408 6.881 -4.525 1.00 86.44 106 GLN A N 1
ATOM 848 C CA . GLN A 1 106 ? 7.821 7.189 -4.369 1.00 86.44 106 GLN A CA 1
ATOM 849 C C . GLN A 1 106 ? 8.599 6.728 -5.611 1.00 86.44 106 GLN A C 1
ATOM 851 O O . GLN A 1 106 ? 8.311 5.691 -6.209 1.00 86.44 106 GLN A O 1
ATOM 856 N N . GLU A 1 107 ? 9.618 7.486 -5.995 1.00 93.69 107 GLU A N 1
ATOM 857 C CA . GLU A 1 107 ? 10.563 7.067 -7.024 1.00 93.69 107 GLU A CA 1
ATOM 858 C C . GLU A 1 107 ? 11.888 6.651 -6.378 1.00 93.69 107 GLU A C 1
ATOM 860 O O . GLU A 1 107 ? 12.244 7.104 -5.288 1.00 93.69 107 GLU A O 1
ATOM 865 N N . TRP A 1 108 ? 12.623 5.755 -7.030 1.00 93.44 108 TRP A N 1
ATOM 866 C CA . TRP A 1 108 ? 13.995 5.421 -6.665 1.00 93.44 108 TRP A CA 1
ATOM 867 C C . TRP A 1 108 ? 14.933 5.705 -7.831 1.00 93.44 108 TRP A C 1
ATOM 869 O O . TRP A 1 108 ? 14.615 5.444 -8.994 1.00 93.44 108 TRP A O 1
ATOM 879 N N . GLN A 1 109 ? 16.116 6.212 -7.508 1.00 95.56 109 GLN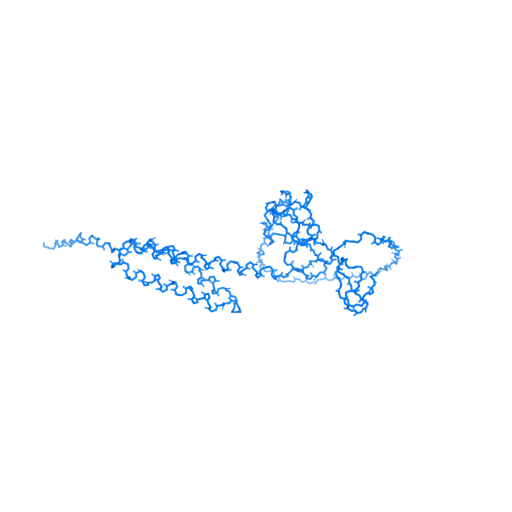 A N 1
ATOM 880 C CA . GLN A 1 109 ? 17.147 6.508 -8.492 1.00 95.56 109 GLN A CA 1
ATOM 881 C C . GLN A 1 109 ? 18.066 5.302 -8.671 1.00 95.56 109 GLN A C 1
ATOM 883 O O . GLN A 1 109 ? 18.513 4.684 -7.703 1.00 95.56 109 GLN A O 1
ATOM 888 N N . CYS A 1 110 ? 18.346 4.947 -9.922 1.00 95.94 110 CYS A N 1
ATOM 889 C CA . CYS A 1 110 ? 19.276 3.869 -10.222 1.00 95.94 110 CYS A CA 1
ATOM 890 C C . CYS A 1 110 ? 20.715 4.295 -9.921 1.00 95.94 110 CYS A C 1
ATOM 892 O O . CYS A 1 110 ? 21.214 5.225 -10.543 1.00 95.94 110 CYS A O 1
ATOM 894 N N . GLY A 1 111 ? 21.414 3.566 -9.048 1.00 93.06 111 GLY A N 1
ATOM 895 C CA . GLY A 1 111 ? 22.815 3.862 -8.720 1.00 93.06 111 GLY A CA 1
ATOM 896 C C . GLY A 1 111 ? 23.786 3.759 -9.906 1.00 93.06 111 GLY A C 1
ATOM 897 O O . GLY A 1 111 ? 24.863 4.334 -9.852 1.00 93.06 111 GLY A O 1
ATOM 898 N N . LYS A 1 112 ? 23.406 3.064 -10.989 1.00 95.75 112 LYS A N 1
ATOM 899 C CA . LYS A 1 112 ? 24.246 2.884 -12.184 1.00 95.75 112 LYS A CA 1
ATOM 900 C C . LYS A 1 112 ? 24.083 3.989 -13.225 1.00 95.75 112 LYS A C 1
ATOM 902 O O . LYS A 1 112 ? 25.063 4.394 -13.834 1.00 95.75 112 LYS A O 1
ATOM 907 N N . CYS A 1 113 ? 22.852 4.433 -13.483 1.00 96.38 113 CYS A N 1
ATOM 908 C CA . CYS A 1 113 ? 22.562 5.378 -14.572 1.00 96.38 113 CYS A CA 1
ATOM 909 C C . CYS A 1 113 ? 21.739 6.600 -14.139 1.00 96.38 113 CYS A C 1
ATOM 911 O O . CYS A 1 113 ? 21.218 7.307 -14.995 1.00 96.38 113 CYS A O 1
ATOM 913 N N . ALA A 1 114 ? 21.546 6.800 -12.832 1.00 95.81 114 ALA A N 1
ATOM 914 C CA . ALA A 1 114 ? 20.800 7.899 -12.206 1.00 95.81 114 ALA A CA 1
ATOM 915 C C . ALA A 1 114 ? 19.329 8.072 -12.642 1.00 95.81 114 ALA A C 1
ATOM 917 O O . ALA A 1 114 ? 18.656 8.997 -12.193 1.00 95.81 114 ALA A O 1
ATOM 918 N N . ALA A 1 115 ? 18.790 7.180 -13.476 1.00 95.56 115 ALA A N 1
ATOM 919 C CA . ALA A 1 115 ? 17.407 7.267 -13.930 1.00 95.56 115 ALA A CA 1
ATOM 920 C C . ALA A 1 115 ? 16.435 7.130 -12.753 1.00 95.56 115 ALA A C 1
ATOM 922 O O . ALA A 1 115 ? 16.633 6.257 -11.901 1.00 95.56 115 ALA A O 1
ATOM 923 N N . SER A 1 116 ? 15.376 7.943 -12.744 1.00 95.75 116 SER A N 1
ATOM 924 C CA . SER A 1 116 ? 14.280 7.819 -11.782 1.00 95.75 116 SER A CA 1
ATOM 925 C C . SER A 1 116 ? 13.325 6.698 -12.187 1.00 95.75 116 SER A C 1
ATOM 927 O O . SER A 1 116 ? 13.008 6.532 -13.366 1.00 95.75 116 SER A O 1
ATOM 929 N N . ASN A 1 117 ? 12.896 5.889 -11.223 1.00 94.06 117 ASN A N 1
ATOM 930 C CA . ASN A 1 117 ? 12.086 4.696 -11.452 1.00 94.06 117 ASN A CA 1
ATOM 931 C C . ASN A 1 117 ? 10.929 4.641 -10.451 1.00 94.06 117 ASN A C 1
ATOM 933 O O . ASN A 1 117 ? 11.148 4.916 -9.272 1.00 94.06 117 ASN A O 1
ATOM 937 N N . PRO A 1 118 ? 9.737 4.172 -10.851 1.00 92.25 118 PRO A N 1
ATOM 938 C CA . PRO A 1 118 ? 8.654 3.906 -9.908 1.00 92.25 118 PRO A CA 1
ATOM 939 C C . PRO A 1 118 ? 9.071 2.902 -8.824 1.00 92.25 118 PRO A C 1
ATOM 941 O O . PRO A 1 118 ? 9.691 1.879 -9.137 1.00 92.25 118 PRO A O 1
ATOM 944 N N . TRP A 1 119 ? 8.671 3.133 -7.566 1.00 89.50 119 TRP A N 1
ATOM 945 C CA . TRP A 1 119 ? 8.984 2.254 -6.425 1.00 89.50 119 TRP A CA 1
ATOM 946 C C . TRP A 1 119 ? 8.644 0.782 -6.668 1.00 89.50 119 TRP A C 1
ATOM 948 O O . TRP A 1 119 ? 9.355 -0.116 -6.226 1.00 89.50 119 TRP A O 1
ATOM 958 N N . GLN A 1 120 ? 7.568 0.527 -7.412 1.00 88.38 120 GLN A N 1
ATOM 959 C CA . GLN A 1 120 ? 7.072 -0.816 -7.708 1.00 88.38 120 GLN A CA 1
ATOM 960 C C . GLN A 1 120 ? 7.971 -1.632 -8.652 1.00 88.38 120 GLN A C 1
ATOM 962 O O . GLN A 1 120 ? 7.753 -2.839 -8.822 1.00 88.38 120 GLN A O 1
ATOM 967 N N . ARG A 1 121 ? 8.959 -0.993 -9.288 1.00 91.94 121 ARG A N 1
ATOM 968 C CA . ARG A 1 121 ? 9.940 -1.669 -10.136 1.00 91.94 121 ARG A CA 1
ATOM 969 C C . ARG A 1 121 ? 11.169 -2.034 -9.322 1.00 91.94 121 ARG A C 1
ATOM 971 O O . ARG A 1 121 ? 11.790 -1.176 -8.708 1.00 91.94 121 ARG A O 1
ATOM 978 N N . ALA A 1 122 ? 11.564 -3.296 -9.395 1.00 94.00 122 ALA A N 1
ATOM 979 C CA . ALA A 1 122 ? 12.837 -3.763 -8.869 1.00 94.00 122 ALA A CA 1
ATOM 980 C C . ALA A 1 122 ? 13.999 -3.521 -9.842 1.00 94.00 122 ALA A C 1
ATOM 982 O O . ALA A 1 122 ? 15.145 -3.519 -9.411 1.00 94.00 122 ALA A O 1
ATOM 983 N N . ARG A 1 123 ? 13.726 -3.325 -11.142 1.00 94.12 123 ARG A N 1
ATOM 984 C CA . ARG A 1 123 ? 14.752 -3.074 -12.169 1.00 94.12 123 ARG A CA 1
ATOM 985 C C . ARG A 1 123 ? 14.611 -1.696 -12.793 1.00 94.12 123 ARG A C 1
ATOM 987 O O . ARG A 1 123 ? 13.490 -1.232 -13.041 1.00 94.12 123 ARG A O 1
ATOM 994 N N . CYS A 1 124 ? 15.752 -1.079 -13.076 1.00 95.50 124 CYS A N 1
ATOM 995 C CA . CYS A 1 124 ? 15.815 0.231 -13.700 1.00 95.50 124 CYS A CA 1
ATOM 996 C C . CYS A 1 124 ? 15.152 0.218 -15.085 1.00 95.50 124 CYS A C 1
ATOM 998 O O . CYS A 1 124 ? 15.368 -0.701 -15.872 1.00 95.50 124 CYS A O 1
ATOM 1000 N N . ILE A 1 125 ? 14.360 1.245 -15.399 1.00 94.38 125 ILE A N 1
ATOM 1001 C CA . ILE A 1 125 ? 13.716 1.410 -16.708 1.00 94.38 125 ILE A CA 1
ATOM 1002 C C . ILE A 1 125 ? 14.725 1.646 -17.835 1.00 94.38 125 ILE A C 1
ATOM 1004 O O . ILE A 1 125 ? 14.436 1.274 -18.963 1.00 94.38 125 ILE A O 1
ATOM 1008 N N . MET A 1 126 ? 15.885 2.242 -17.538 1.00 94.25 126 MET A N 1
ATOM 1009 C CA . MET A 1 126 ? 16.879 2.611 -18.552 1.00 94.25 126 MET A CA 1
ATOM 1010 C C . MET A 1 126 ? 17.920 1.516 -18.782 1.00 94.25 126 MET A C 1
ATOM 1012 O O . MET A 1 126 ? 18.175 1.144 -19.919 1.00 94.25 126 MET A O 1
ATOM 1016 N N . CYS A 1 127 ? 18.531 0.992 -17.716 1.00 95.44 127 CYS A N 1
ATOM 1017 C CA . CYS A 1 127 ? 19.662 0.062 -17.831 1.00 95.44 127 CYS A CA 1
ATOM 1018 C C . CYS A 1 127 ? 19.356 -1.365 -17.353 1.00 95.44 127 CYS A C 1
ATOM 1020 O O . CYS A 1 127 ? 20.253 -2.201 -17.327 1.00 95.44 127 CYS A O 1
ATOM 1022 N N . ASN A 1 128 ? 18.113 -1.640 -16.935 1.00 93.69 128 ASN A N 1
ATOM 1023 C CA . ASN A 1 128 ? 17.648 -2.928 -16.400 1.00 93.69 128 ASN A CA 1
ATOM 1024 C C . ASN A 1 128 ? 18.403 -3.453 -15.156 1.00 93.69 128 ASN A C 1
ATOM 1026 O O . ASN A 1 128 ? 18.161 -4.578 -14.700 1.00 93.69 128 ASN A O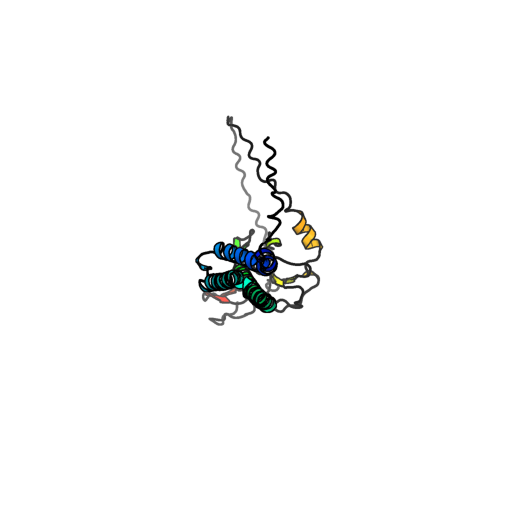 1
ATOM 1030 N N . GLU A 1 129 ? 19.279 -2.624 -14.580 1.00 94.44 129 GLU A N 1
ATOM 1031 C CA . GLU A 1 129 ? 20.023 -2.922 -13.361 1.00 94.44 129 GLU A CA 1
ATOM 1032 C C . GLU A 1 129 ? 19.057 -3.137 -12.198 1.00 94.44 129 GLU A C 1
ATOM 1034 O O . GLU A 1 129 ? 18.060 -2.415 -12.051 1.00 94.44 129 GLU A O 1
ATOM 1039 N N . LEU A 1 130 ? 19.341 -4.149 -11.384 1.00 91.44 130 LEU A N 1
ATOM 1040 C CA . LEU A 1 130 ? 18.533 -4.447 -10.214 1.00 91.44 130 LEU A CA 1
ATOM 1041 C C . LEU A 1 130 ? 18.788 -3.372 -9.154 1.00 91.44 130 LEU A C 1
ATOM 1043 O O . LEU A 1 130 ? 19.919 -2.952 -8.915 1.00 91.44 130 LEU A O 1
ATOM 1047 N N . ARG A 1 131 ? 17.723 -2.901 -8.515 1.00 92.56 131 ARG A N 1
ATOM 1048 C CA . ARG A 1 131 ? 17.821 -1.973 -7.394 1.00 92.56 131 ARG A CA 1
ATOM 1049 C C . ARG A 1 131 ? 18.669 -2.614 -6.293 1.00 92.56 131 ARG A C 1
ATOM 1051 O O . ARG A 1 131 ? 18.388 -3.734 -5.897 1.00 92.56 131 ARG A O 1
ATOM 1058 N N . VAL A 1 132 ? 19.662 -1.894 -5.773 1.00 83.06 132 VAL A N 1
ATOM 1059 C CA . VAL A 1 132 ? 20.581 -2.416 -4.740 1.00 83.06 132 VAL A CA 1
ATOM 1060 C C . VAL A 1 132 ? 19.843 -2.699 -3.425 1.00 83.06 132 VAL A C 1
ATOM 1062 O O . VAL A 1 132 ? 20.074 -3.711 -2.768 1.00 83.06 132 VAL A O 1
ATOM 1065 N N . ASP A 1 133 ? 18.889 -1.838 -3.067 1.00 83.06 133 ASP A N 1
ATOM 1066 C CA . ASP A 1 133 ? 18.084 -1.982 -1.856 1.00 83.06 133 ASP A CA 1
ATOM 1067 C C . ASP A 1 133 ? 16.724 -2.631 -2.149 1.00 83.06 133 ASP A C 1
ATOM 1069 O O . ASP A 1 133 ? 15.680 -1.981 -2.208 1.00 83.06 133 ASP A O 1
ATOM 1073 N N . ILE A 1 134 ? 16.748 -3.942 -2.360 1.00 77.38 134 ILE A N 1
ATOM 1074 C CA . ILE A 1 134 ? 15.542 -4.759 -2.566 1.00 77.38 134 ILE A CA 1
ATOM 1075 C C . ILE A 1 134 ? 14.812 -4.993 -1.239 1.00 77.38 134 ILE A C 1
ATOM 1077 O O . ILE A 1 134 ? 13.606 -5.239 -1.218 1.00 77.38 134 ILE A O 1
ATOM 1081 N N . ARG A 1 135 ? 15.511 -4.867 -0.104 1.00 76.25 135 ARG A N 1
ATOM 1082 C CA . ARG A 1 135 ? 14.929 -5.079 1.229 1.00 76.25 135 ARG A CA 1
ATOM 1083 C C . ARG A 1 135 ? 13.834 -4.061 1.528 1.00 76.25 135 ARG A C 1
ATOM 1085 O O . ARG A 1 135 ? 12.794 -4.422 2.085 1.00 76.25 135 ARG A O 1
ATOM 1092 N N . SER A 1 136 ? 14.004 -2.809 1.104 1.00 79.00 136 SER A N 1
ATOM 1093 C CA . SER A 1 136 ? 12.968 -1.786 1.286 1.00 79.00 136 SER A CA 1
ATOM 1094 C C . SER A 1 136 ? 11.692 -2.037 0.472 1.00 79.00 136 SER A C 1
ATOM 1096 O O . SER A 1 136 ? 10.634 -1.484 0.811 1.00 79.00 136 SER A O 1
ATOM 1098 N N . LEU A 1 137 ? 11.737 -2.921 -0.533 1.00 80.00 137 LEU A N 1
ATOM 1099 C CA . LEU A 1 137 ? 10.598 -3.272 -1.386 1.00 80.00 137 LEU A CA 1
ATOM 1100 C C . LEU A 1 137 ? 9.584 -4.214 -0.706 1.00 80.00 137 LEU A C 1
ATOM 1102 O O . LEU A 1 137 ? 8.548 -4.497 -1.299 1.00 80.00 137 LEU A O 1
ATOM 1106 N N . ARG A 1 138 ? 9.823 -4.652 0.546 1.00 84.25 138 ARG A N 1
ATOM 1107 C CA . ARG A 1 138 ? 8.927 -5.551 1.317 1.00 84.25 138 ARG A CA 1
ATOM 1108 C C . ARG A 1 138 ? 8.535 -6.827 0.549 1.00 84.25 138 ARG A C 1
ATOM 1110 O O . ARG A 1 138 ? 7.430 -7.338 0.728 1.00 84.25 138 ARG A O 1
ATOM 1117 N N . ILE A 1 139 ? 9.434 -7.333 -0.290 1.00 89.00 139 ILE A N 1
ATOM 1118 C CA . ILE A 1 139 ? 9.234 -8.582 -1.026 1.00 89.00 139 ILE A CA 1
ATOM 1119 C C . ILE A 1 139 ? 9.188 -9.735 -0.021 1.00 89.00 139 ILE A C 1
ATOM 1121 O O . ILE A 1 139 ? 10.095 -9.883 0.800 1.00 89.00 139 ILE A O 1
ATOM 1125 N N . LYS A 1 140 ? 8.124 -10.537 -0.065 1.00 89.19 140 LYS A N 1
ATOM 1126 C CA . LYS A 1 140 ? 7.947 -11.712 0.794 1.00 89.19 140 LYS A CA 1
ATOM 1127 C C . LYS A 1 140 ? 8.393 -12.981 0.072 1.00 89.19 140 LYS A C 1
ATOM 1129 O O . LYS A 1 140 ? 8.493 -13.020 -1.151 1.00 89.19 140 LYS A O 1
ATOM 1134 N N . SER A 1 141 ? 8.621 -14.046 0.838 1.00 88.25 141 SER A N 1
ATOM 1135 C CA . SER A 1 141 ? 8.895 -15.366 0.264 1.00 88.25 141 SER A CA 1
ATOM 1136 C C . SER A 1 141 ? 7.754 -15.807 -0.664 1.00 88.25 141 SER A C 1
ATOM 1138 O O . SER A 1 141 ? 6.582 -15.814 -0.271 1.00 88.25 141 SER A O 1
ATOM 1140 N N . GLY A 1 142 ? 8.111 -16.160 -1.901 1.00 90.38 142 GLY A N 1
ATOM 1141 C CA . GLY A 1 142 ? 7.189 -16.540 -2.971 1.00 90.38 142 GLY A CA 1
ATOM 1142 C C . GLY A 1 142 ? 6.671 -15.386 -3.833 1.00 90.38 142 GLY A C 1
ATOM 1143 O O . GLY A 1 142 ? 5.994 -15.654 -4.822 1.00 90.38 142 GLY A O 1
ATOM 1144 N N . ASP A 1 143 ? 6.980 -14.130 -3.505 1.00 94.25 143 ASP A N 1
ATOM 1145 C CA . ASP A 1 143 ? 6.833 -13.035 -4.467 1.00 94.25 143 ASP A CA 1
ATOM 1146 C C . ASP A 1 143 ? 7.880 -13.187 -5.585 1.00 94.25 143 ASP A C 1
ATOM 1148 O O . ASP A 1 143 ? 8.933 -13.808 -5.408 1.00 94.25 143 ASP A O 1
ATOM 1152 N N . TRP A 1 144 ? 7.589 -12.630 -6.757 1.00 94.50 144 TRP A N 1
ATOM 1153 C CA . TRP A 1 144 ? 8.400 -12.837 -7.956 1.00 94.50 144 TRP A CA 1
ATOM 1154 C C . TRP A 1 144 ? 8.587 -11.536 -8.740 1.00 94.50 144 TRP A C 1
ATOM 1156 O O . TRP A 1 144 ? 7.730 -10.647 -8.724 1.00 94.50 144 TRP A O 1
ATOM 1166 N N . ILE A 1 145 ? 9.733 -11.398 -9.412 1.00 94.62 145 ILE A N 1
ATOM 1167 C CA . ILE A 1 145 ? 10.062 -10.216 -10.219 1.00 94.62 145 ILE A CA 1
ATOM 1168 C C . ILE A 1 145 ? 9.946 -10.618 -11.680 1.00 94.62 145 ILE A C 1
ATOM 1170 O O . ILE A 1 145 ? 10.751 -11.393 -12.180 1.00 94.62 145 ILE A O 1
ATOM 1174 N N . CYS A 1 146 ? 8.966 -10.060 -12.385 1.00 95.44 146 CYS A N 1
ATOM 1175 C CA . CYS A 1 146 ? 8.832 -10.310 -13.816 1.00 95.44 146 CYS A CA 1
ATOM 1176 C C . CYS A 1 146 ? 10.068 -9.793 -14.572 1.00 95.44 146 CYS A C 1
ATOM 1178 O O . CYS A 1 146 ? 10.656 -8.783 -14.181 1.00 95.44 146 CYS A O 1
ATOM 1180 N N . ALA A 1 147 ? 10.392 -10.388 -15.723 1.00 91.94 147 ALA A N 1
ATOM 1181 C CA . ALA A 1 147 ? 11.419 -9.888 -16.643 1.00 91.94 147 ALA A CA 1
ATOM 1182 C C . ALA A 1 147 ? 11.254 -8.396 -17.009 1.00 91.94 147 ALA A C 1
ATOM 1184 O O . ALA A 1 147 ? 12.235 -7.709 -17.272 1.00 91.94 147 ALA A O 1
ATOM 1185 N N . CYS A 1 148 ? 10.028 -7.855 -16.969 1.00 92.31 148 CYS A N 1
ATOM 1186 C CA . CYS A 1 148 ? 9.787 -6.422 -17.164 1.00 92.31 148 CYS A CA 1
ATOM 1187 C C . CYS A 1 148 ? 10.168 -5.548 -15.954 1.00 92.31 148 CYS A C 1
ATOM 1189 O O . CYS A 1 148 ? 9.914 -4.347 -15.981 1.00 92.31 148 CYS A O 1
ATOM 1191 N N . GLY A 1 149 ? 10.708 -6.129 -14.881 1.00 92.38 149 GLY A N 1
ATOM 1192 C CA . GLY A 1 149 ? 11.175 -5.451 -13.674 1.00 92.38 149 GLY A CA 1
ATOM 1193 C C . GLY A 1 149 ? 10.116 -5.186 -12.606 1.00 92.38 149 GLY A C 1
ATOM 1194 O O . GLY A 1 149 ? 10.447 -4.578 -11.593 1.00 92.38 149 GLY A O 1
ATOM 1195 N N . VAL A 1 150 ? 8.860 -5.598 -12.803 1.00 93.56 150 VAL A N 1
ATOM 1196 C CA . VAL A 1 150 ? 7.764 -5.352 -11.847 1.00 93.56 150 VAL A CA 1
ATOM 1197 C C . VAL A 1 150 ? 7.683 -6.477 -10.822 1.00 93.56 150 VAL A C 1
ATOM 1199 O O . VAL A 1 150 ? 7.720 -7.653 -11.186 1.00 93.56 150 VAL A O 1
ATOM 1202 N N . ILE A 1 151 ? 7.537 -6.103 -9.550 1.00 93.50 151 ILE A N 1
ATOM 1203 C CA . ILE A 1 151 ? 7.293 -7.046 -8.455 1.00 93.50 151 ILE A CA 1
ATOM 1204 C C . ILE A 1 151 ? 5.825 -7.474 -8.480 1.00 93.50 151 ILE A C 1
ATOM 1206 O O . ILE A 1 151 ? 4.917 -6.632 -8.543 1.00 93.50 151 ILE A O 1
ATOM 1210 N N . ASN A 1 152 ? 5.606 -8.782 -8.395 1.00 94.88 152 ASN A N 1
ATOM 1211 C CA . ASN A 1 152 ? 4.303 -9.419 -8.309 1.00 94.88 152 ASN A CA 1
ATOM 1212 C C . ASN A 1 152 ? 4.197 -10.226 -7.014 1.00 94.88 152 ASN A C 1
ATOM 1214 O O . ASN A 1 152 ? 5.158 -10.855 -6.572 1.00 94.88 152 ASN A O 1
ATOM 1218 N N . TYR A 1 153 ? 3.006 -10.218 -6.419 1.00 94.75 153 TYR A N 1
ATOM 1219 C CA . TYR A 1 153 ? 2.713 -11.054 -5.260 1.00 94.75 153 TYR A CA 1
ATOM 1220 C C . TYR A 1 153 ? 2.609 -12.530 -5.641 1.00 94.75 153 TYR A C 1
ATOM 1222 O O . TYR A 1 153 ? 2.103 -12.850 -6.717 1.00 94.75 153 TYR A O 1
ATOM 1230 N N . LYS A 1 154 ? 2.946 -13.416 -4.698 1.00 95.75 154 LYS A N 1
ATOM 1231 C CA . LYS A 1 154 ? 2.839 -14.883 -4.831 1.00 95.75 154 LYS A CA 1
ATOM 1232 C C . LYS A 1 154 ? 1.525 -15.388 -5.442 1.00 95.75 154 LYS A C 1
ATOM 1234 O O . LYS A 1 154 ? 1.515 -16.391 -6.142 1.00 95.75 154 LYS A O 1
ATOM 1239 N N . LYS A 1 155 ? 0.404 -14.716 -5.160 1.00 96.31 155 LYS A N 1
ATOM 1240 C CA . LYS A 1 155 ? -0.930 -15.119 -5.643 1.00 96.31 155 LYS A CA 1
ATOM 1241 C C . LYS A 1 155 ? -1.152 -14.903 -7.144 1.00 96.31 155 LYS A C 1
ATOM 1243 O O . LYS A 1 155 ? -2.146 -15.389 -7.671 1.00 96.31 155 LYS A O 1
ATOM 1248 N N . TYR A 1 156 ? -0.304 -14.120 -7.808 1.00 96.50 156 TYR A N 1
ATOM 1249 C CA . TYR A 1 156 ? -0.450 -13.841 -9.230 1.00 96.50 156 TYR A CA 1
ATOM 1250 C C . TYR A 1 156 ? 0.323 -14.862 -10.055 1.00 96.50 156 TYR A C 1
ATOM 1252 O O . TYR A 1 156 ? 1.526 -15.028 -9.870 1.00 96.50 156 TYR A O 1
ATOM 1260 N N . THR A 1 157 ? -0.372 -15.486 -11.002 1.00 96.81 157 THR A N 1
ATOM 1261 C CA . THR A 1 157 ? 0.202 -16.390 -12.008 1.00 96.81 157 THR A CA 1
ATOM 1262 C C . THR A 1 157 ? 0.712 -15.647 -13.245 1.00 96.81 157 THR A C 1
ATOM 1264 O O . THR A 1 157 ? 1.450 -16.218 -14.039 1.00 96.81 157 THR A O 1
ATOM 1267 N N . ALA A 1 158 ? 0.363 -14.363 -13.393 1.00 96.94 158 ALA A N 1
ATOM 1268 C CA . ALA A 1 158 ? 0.801 -13.492 -14.477 1.00 96.94 158 ALA A CA 1
ATOM 1269 C C . ALA A 1 158 ? 1.163 -12.090 -13.968 1.00 96.94 158 ALA A C 1
ATOM 1271 O O . ALA A 1 158 ? 0.678 -11.629 -12.933 1.00 96.94 158 ALA A O 1
ATOM 1272 N N . CYS A 1 159 ? 2.036 -11.401 -14.697 1.00 96.44 159 CYS A N 1
ATOM 1273 C CA . CYS A 1 159 ? 2.557 -10.102 -14.303 1.00 96.44 159 CYS A CA 1
ATOM 1274 C C . CYS A 1 159 ? 1.465 -9.036 -14.388 1.00 96.44 159 CYS A C 1
ATOM 1276 O O . CYS A 1 159 ? 0.884 -8.822 -15.450 1.00 96.44 159 CYS A O 1
ATOM 1278 N N . ARG A 1 160 ? 1.259 -8.272 -13.312 1.00 95.50 160 ARG A N 1
ATOM 1279 C CA . ARG A 1 160 ? 0.235 -7.213 -13.258 1.00 95.50 160 ARG A CA 1
ATOM 1280 C C . ARG A 1 160 ? 0.443 -6.068 -14.254 1.00 95.50 160 ARG A C 1
ATOM 1282 O O . ARG A 1 160 ? -0.483 -5.306 -14.494 1.00 95.50 160 ARG A O 1
ATOM 1289 N N . ALA A 1 161 ? 1.653 -5.920 -14.797 1.00 92.69 161 ALA A N 1
ATOM 1290 C CA . ALA A 1 161 ? 1.991 -4.846 -15.729 1.00 92.69 161 ALA A CA 1
ATOM 1291 C C . ALA A 1 161 ? 2.005 -5.288 -17.199 1.00 92.69 161 ALA A C 1
ATOM 1293 O O . ALA A 1 161 ? 1.603 -4.519 -18.066 1.00 92.69 161 ALA A O 1
ATOM 1294 N N . CYS A 1 162 ? 2.484 -6.501 -17.494 1.00 95.56 162 CYS A N 1
ATOM 1295 C CA . CYS A 1 162 ? 2.653 -6.976 -18.874 1.00 95.56 162 CYS A CA 1
ATOM 1296 C C . CYS A 1 162 ? 1.893 -8.267 -19.204 1.00 95.56 162 CYS A C 1
ATOM 1298 O O . CYS A 1 162 ? 2.018 -8.751 -20.324 1.00 95.56 162 CYS A O 1
ATOM 1300 N N . ALA A 1 163 ? 1.146 -8.830 -18.250 1.00 96.56 163 ALA A N 1
ATOM 1301 C CA . ALA A 1 163 ? 0.352 -10.054 -18.377 1.00 96.56 163 ALA A CA 1
ATOM 1302 C C . ALA A 1 163 ? 1.125 -11.338 -18.751 1.00 96.56 163 ALA A C 1
ATOM 1304 O O . ALA A 1 163 ? 0.504 -12.370 -18.973 1.00 96.56 163 ALA A O 1
ATOM 1305 N N . LYS A 1 164 ? 2.466 -11.316 -18.777 1.00 96.25 164 LYS A N 1
ATOM 1306 C CA . LYS A 1 164 ? 3.280 -12.526 -18.983 1.00 96.25 164 LYS A CA 1
ATOM 1307 C C . LYS A 1 164 ? 3.208 -13.445 -17.767 1.00 96.25 164 LYS A C 1
ATOM 1309 O O . LYS A 1 164 ? 3.275 -12.954 -16.638 1.00 96.25 164 LYS A O 1
ATOM 1314 N N . GLU A 1 165 ? 3.103 -14.746 -18.005 1.00 97.19 165 GLU A N 1
ATOM 1315 C CA . GLU A 1 165 ? 3.070 -15.763 -16.954 1.00 97.19 165 GLU A CA 1
ATOM 1316 C C . GLU A 1 165 ? 4.372 -15.796 -16.146 1.00 97.19 165 GLU A C 1
ATOM 1318 O O . GLU A 1 165 ? 5.442 -15.414 -16.631 1.00 97.19 165 GLU A O 1
ATOM 1323 N N . VAL A 1 166 ? 4.262 -16.217 -14.886 1.00 95.75 166 VAL A N 1
ATOM 1324 C CA . VAL A 1 166 ? 5.420 -16.431 -14.016 1.00 95.75 166 VAL A CA 1
ATOM 1325 C C . VAL A 1 166 ? 6.242 -17.612 -14.528 1.00 95.75 166 VAL A C 1
ATOM 1327 O O . VAL A 1 166 ? 5.708 -18.691 -14.774 1.00 95.75 166 VAL A O 1
ATOM 1330 N N . ARG A 1 167 ? 7.555 -17.425 -14.661 1.00 92.38 167 ARG A N 1
ATOM 1331 C CA . ARG A 1 167 ? 8.492 -18.523 -14.925 1.00 92.38 167 ARG A CA 1
ATOM 1332 C C . ARG A 1 167 ? 9.149 -18.968 -13.627 1.00 92.38 167 ARG A C 1
ATOM 1334 O O . ARG A 1 167 ? 9.260 -18.179 -12.688 1.00 92.38 167 ARG A O 1
ATOM 1341 N N . ALA A 1 168 ? 9.622 -20.211 -13.579 1.00 87.75 168 ALA A N 1
ATOM 1342 C CA . ALA A 1 168 ? 10.302 -20.742 -12.398 1.00 87.75 168 ALA A CA 1
ATOM 1343 C C . ALA A 1 168 ? 11.520 -19.885 -12.004 1.00 87.75 168 ALA A C 1
ATOM 1345 O O . ALA A 1 168 ? 11.726 -19.638 -10.818 1.00 87.75 168 ALA A O 1
ATOM 1346 N N . GLU A 1 169 ? 12.264 -19.354 -12.982 1.00 87.06 169 GLU A N 1
ATOM 1347 C CA . GLU A 1 169 ? 13.403 -18.458 -12.744 1.00 87.06 169 GLU A CA 1
ATOM 1348 C C . GLU A 1 169 ? 13.031 -17.053 -12.236 1.00 87.06 169 GLU A C 1
ATOM 1350 O O . GLU A 1 169 ? 13.885 -16.359 -11.687 1.00 87.06 169 GLU A O 1
ATOM 1355 N N . ASP A 1 170 ? 11.779 -16.615 -12.407 1.00 86.50 170 ASP A N 1
ATOM 1356 C CA . ASP A 1 170 ? 11.327 -15.293 -11.953 1.00 86.50 170 ASP A CA 1
ATOM 1357 C C . ASP A 1 170 ? 10.934 -15.312 -10.460 1.00 86.50 170 ASP A C 1
ATOM 1359 O O . ASP A 1 170 ? 10.869 -14.259 -9.808 1.00 86.50 170 ASP A O 1
ATOM 1363 N N . VAL A 1 171 ? 10.674 -16.506 -9.907 1.00 87.31 171 VAL A N 1
ATOM 1364 C CA . VAL A 1 171 ? 10.374 -16.705 -8.487 1.00 87.31 171 VAL A CA 1
ATOM 1365 C C . VAL A 1 171 ? 11.648 -16.514 -7.684 1.00 87.31 171 VAL A C 1
ATOM 1367 O O . VAL A 1 171 ? 12.642 -17.215 -7.866 1.00 87.31 171 VAL A O 1
ATOM 1370 N N . LEU A 1 172 ? 11.613 -15.567 -6.749 1.00 84.00 172 LEU A N 1
ATOM 1371 C CA . LEU A 1 172 ? 12.743 -15.323 -5.869 1.00 84.00 172 LEU A CA 1
ATOM 1372 C C . LEU A 1 172 ? 12.875 -16.500 -4.905 1.00 84.00 172 LEU A C 1
ATOM 1374 O O . LEU A 1 172 ? 12.138 -16.617 -3.923 1.00 84.00 172 LEU A O 1
ATOM 1378 N N . GLY A 1 173 ? 13.805 -17.397 -5.225 1.00 79.81 173 GLY A N 1
ATOM 1379 C CA . GLY A 1 173 ? 14.132 -18.535 -4.383 1.00 79.81 173 GLY A CA 1
ATOM 1380 C C . GLY A 1 173 ? 14.649 -18.101 -3.003 1.00 79.81 173 GLY A C 1
ATOM 1381 O O . GLY A 1 173 ? 15.068 -16.954 -2.819 1.00 79.81 173 GLY A O 1
ATOM 1382 N N . PRO A 1 174 ? 14.676 -19.018 -2.021 1.00 76.12 174 PRO A N 1
ATOM 1383 C CA . PRO A 1 174 ? 15.220 -18.740 -0.689 1.00 76.12 174 PRO A CA 1
ATOM 1384 C C . PRO A 1 174 ? 16.668 -18.218 -0.743 1.00 76.12 174 PRO A C 1
ATOM 1386 O O . PRO A 1 174 ? 17.030 -17.347 0.046 1.00 76.12 174 PRO A O 1
ATOM 1389 N N . GLU A 1 175 ? 17.446 -18.655 -1.738 1.00 77.44 175 GLU A N 1
ATOM 1390 C CA . GLU A 1 175 ? 18.816 -18.202 -2.026 1.00 77.44 175 GLU A CA 1
ATOM 1391 C C . GLU A 1 175 ? 18.943 -16.690 -2.257 1.00 77.44 175 GLU A C 1
ATOM 1393 O O . GLU A 1 175 ? 19.955 -16.062 -1.942 1.00 77.44 175 GLU A O 1
ATOM 1398 N N . PHE A 1 176 ? 17.906 -16.070 -2.820 1.00 79.56 176 PHE A N 1
ATOM 1399 C CA . PHE A 1 176 ? 17.896 -14.630 -3.036 1.00 79.56 176 PHE A CA 1
ATOM 1400 C C . PHE A 1 176 ? 17.852 -13.877 -1.701 1.00 79.56 176 PHE A C 1
ATOM 1402 O O . PHE A 1 176 ? 18.551 -12.881 -1.508 1.00 79.56 176 PHE A O 1
ATOM 1409 N N . PHE A 1 177 ? 17.066 -14.387 -0.751 1.00 74.81 177 PHE A N 1
ATOM 1410 C CA . PHE A 1 177 ? 16.934 -13.807 0.580 1.00 74.81 177 PHE A CA 1
ATOM 1411 C C . PHE A 1 177 ? 18.147 -14.090 1.466 1.00 74.81 177 PHE A C 1
ATOM 1413 O O . PHE A 1 177 ? 18.451 -13.269 2.324 1.00 74.81 177 PHE A O 1
ATOM 1420 N N . THR A 1 178 ? 18.867 -15.196 1.272 1.00 77.44 178 THR A N 1
ATOM 1421 C CA . THR A 1 178 ? 20.103 -15.466 2.023 1.00 77.44 178 THR A CA 1
ATOM 1422 C C . THR A 1 178 ? 21.230 -14.543 1.568 1.00 77.44 178 THR A C 1
ATOM 1424 O O . THR A 1 178 ? 21.786 -13.820 2.397 1.00 77.44 178 THR A O 1
ATOM 1427 N N . LYS A 1 179 ? 21.496 -14.469 0.255 1.00 74.75 179 LYS A N 1
ATOM 1428 C CA . LYS A 1 179 ? 22.562 -13.626 -0.316 1.00 74.75 179 LYS A CA 1
ATOM 1429 C C . LYS A 1 179 ? 22.340 -12.146 -0.044 1.00 74.75 179 LYS A C 1
ATOM 1431 O O . LYS A 1 179 ? 23.235 -11.461 0.432 1.00 74.75 179 LYS A O 1
ATOM 1436 N N . HIS A 1 180 ? 21.126 -11.654 -0.275 1.00 68.50 180 HIS A N 1
ATOM 1437 C CA . HIS A 1 180 ? 20.830 -10.239 -0.074 1.00 68.50 180 HIS A CA 1
ATOM 1438 C C . HIS A 1 180 ? 20.328 -9.907 1.329 1.00 68.50 180 HIS A C 1
ATOM 1440 O O . HIS A 1 180 ? 20.132 -8.726 1.590 1.00 68.50 180 HIS A O 1
ATOM 1446 N N . GLY A 1 181 ? 20.121 -10.880 2.231 1.00 55.84 181 GLY A N 1
ATOM 1447 C CA . GLY A 1 181 ? 19.565 -10.697 3.584 1.00 55.84 181 GLY A CA 1
ATOM 1448 C C . GLY A 1 181 ? 20.582 -10.751 4.732 1.00 55.84 181 GLY A C 1
ATOM 1449 O O . GLY A 1 181 ? 20.395 -10.054 5.733 1.00 55.84 181 GLY A O 1
ATOM 1450 N N . ALA A 1 182 ? 21.704 -11.459 4.585 1.00 55.72 182 ALA A N 1
ATOM 1451 C CA . ALA A 1 182 ? 22.660 -11.651 5.684 1.00 55.72 182 ALA A CA 1
ATOM 1452 C C . ALA A 1 182 ? 23.594 -10.449 5.951 1.00 55.72 182 ALA A C 1
ATOM 1454 O O . ALA A 1 182 ? 23.989 -10.225 7.092 1.00 55.72 182 ALA A O 1
ATOM 1455 N N . GLU A 1 183 ? 23.900 -9.628 4.942 1.00 48.66 183 GLU A N 1
ATOM 1456 C 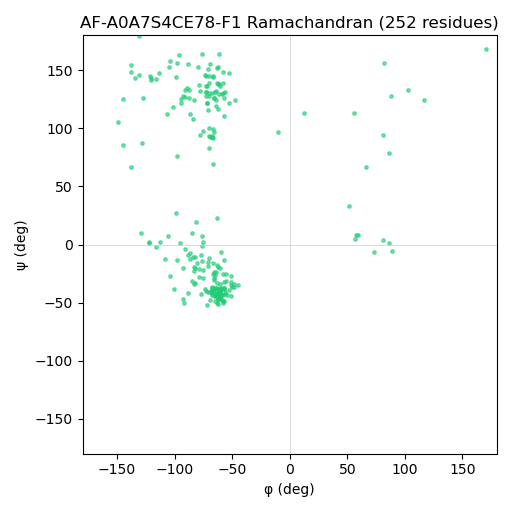CA . GLU A 1 183 ? 25.059 -8.716 5.021 1.00 48.66 183 GLU A CA 1
ATOM 1457 C C . GLU A 1 183 ? 24.812 -7.380 5.760 1.00 48.66 183 GLU A C 1
ATOM 1459 O O . GLU A 1 183 ? 25.727 -6.811 6.343 1.00 48.66 183 GLU A O 1
ATOM 1464 N N . ALA A 1 184 ? 23.568 -6.898 5.872 1.00 48.56 184 ALA A N 1
ATOM 1465 C CA . ALA A 1 184 ? 23.274 -5.597 6.499 1.00 48.56 184 ALA A CA 1
ATOM 1466 C C . ALA A 1 184 ? 23.201 -5.589 8.045 1.00 48.56 184 ALA A C 1
ATOM 1468 O O . ALA A 1 184 ? 22.600 -4.683 8.618 1.00 48.56 184 ALA A O 1
ATOM 1469 N N . LYS A 1 185 ? 23.763 -6.587 8.745 1.00 46.16 185 LYS A N 1
ATOM 1470 C CA . LYS A 1 185 ? 23.822 -6.579 10.223 1.00 46.16 185 LYS A CA 1
ATOM 1471 C C . LYS A 1 185 ? 25.133 -6.048 10.812 1.00 46.16 185 LYS A C 1
ATOM 1473 O O . LYS A 1 185 ? 25.246 -6.022 12.033 1.00 46.16 185 LYS A O 1
ATOM 1478 N N . ARG A 1 186 ? 26.102 -5.606 10.003 1.00 47.56 186 ARG A N 1
ATOM 1479 C CA . ARG A 1 186 ? 27.333 -4.971 10.505 1.00 47.56 186 ARG A CA 1
ATOM 1480 C C . ARG A 1 186 ? 27.813 -3.862 9.569 1.00 47.56 186 ARG A C 1
ATOM 1482 O O . ARG A 1 186 ? 28.678 -4.086 8.736 1.00 47.56 186 ARG A O 1
ATOM 1489 N N . GLN A 1 187 ? 27.279 -2.658 9.738 1.00 40.47 187 GLN A N 1
ATOM 1490 C CA . GLN A 1 187 ? 28.110 -1.467 9.577 1.00 40.47 187 GLN A CA 1
ATOM 1491 C C . GLN A 1 187 ? 28.451 -0.996 10.996 1.00 40.47 187 GLN A C 1
ATOM 1493 O O . GLN A 1 187 ? 27.518 -0.740 11.762 1.00 40.47 187 GLN A O 1
ATOM 1498 N N . PRO A 1 188 ? 29.735 -0.954 11.394 1.00 43.84 188 PRO A N 1
ATOM 1499 C CA . PRO A 1 188 ? 30.134 -0.227 12.588 1.00 43.84 188 PRO A CA 1
ATOM 1500 C C . PRO A 1 188 ? 29.789 1.238 12.330 1.00 43.84 188 PRO A C 1
ATOM 1502 O O . PRO A 1 188 ? 30.291 1.826 11.377 1.00 43.84 188 PRO A O 1
ATOM 1505 N N . GLN A 1 189 ? 28.877 1.799 13.119 1.00 44.28 189 GLN A N 1
ATOM 1506 C CA . GLN A 1 189 ? 28.743 3.245 13.171 1.00 44.28 189 GLN A CA 1
ATOM 1507 C C . GLN A 1 189 ? 29.979 3.771 13.891 1.00 44.28 189 GLN A C 1
ATOM 1509 O O . GLN A 1 189 ? 30.220 3.413 15.039 1.00 44.28 189 GLN A O 1
ATOM 1514 N N . ASP A 1 190 ? 30.761 4.539 13.146 1.00 41.22 190 ASP A N 1
ATOM 1515 C CA . ASP A 1 190 ? 31.814 5.462 13.551 1.00 41.22 190 ASP A CA 1
ATOM 1516 C C . ASP A 1 190 ? 31.884 5.749 15.065 1.00 41.22 190 ASP A C 1
ATOM 1518 O O . ASP A 1 190 ? 31.215 6.643 15.588 1.00 41.22 190 ASP A O 1
ATOM 1522 N N . GLU A 1 191 ? 32.763 5.031 15.770 1.00 42.16 191 GLU A N 1
ATOM 1523 C CA . GLU A 1 191 ? 33.386 5.564 16.980 1.00 42.16 191 GLU A CA 1
ATOM 1524 C C . GLU A 1 191 ? 34.453 6.570 16.536 1.00 42.16 191 GLU A C 1
ATOM 1526 O O . GLU A 1 191 ? 35.563 6.217 16.138 1.00 42.16 191 GLU A O 1
ATOM 1531 N N . ALA A 1 192 ? 34.082 7.849 16.560 1.00 44.09 192 ALA A N 1
ATOM 1532 C CA . ALA A 1 192 ? 34.994 8.960 16.355 1.00 44.09 192 ALA A CA 1
ATOM 1533 C C . ALA A 1 192 ? 36.004 9.036 17.515 1.00 44.09 192 ALA A C 1
ATOM 1535 O O . ALA A 1 192 ? 35.711 9.582 18.583 1.00 44.09 192 ALA A O 1
ATOM 1536 N N . ALA A 1 193 ? 37.205 8.503 17.290 1.00 49.69 193 ALA A N 1
ATOM 1537 C CA . ALA A 1 193 ? 38.383 8.820 18.083 1.00 49.69 193 ALA A CA 1
ATOM 1538 C C . ALA A 1 193 ? 38.866 10.243 17.754 1.00 49.69 193 ALA A C 1
ATOM 1540 O O . ALA A 1 193 ? 38.979 10.640 16.594 1.00 49.69 193 ALA A O 1
ATOM 1541 N N . LYS A 1 194 ? 39.103 11.005 18.822 1.00 44.66 194 LYS A N 1
ATOM 1542 C CA . LYS A 1 194 ? 39.752 12.317 18.848 1.00 44.66 194 LYS A CA 1
ATOM 1543 C C . LYS A 1 194 ? 41.275 12.169 18.690 1.00 44.66 194 LYS A C 1
ATOM 1545 O O . LYS A 1 194 ? 41.807 11.097 18.957 1.00 44.66 194 LYS A O 1
ATOM 1550 N N . ASP A 1 195 ? 41.910 13.303 18.372 1.00 45.75 195 ASP A N 1
ATOM 1551 C CA . ASP A 1 195 ? 43.359 13.607 18.364 1.00 45.75 195 ASP A CA 1
ATOM 1552 C C . ASP A 1 195 ? 44.052 13.267 17.030 1.00 45.75 195 ASP A C 1
ATOM 1554 O O . ASP A 1 195 ? 43.915 12.165 16.523 1.00 45.75 195 ASP A O 1
ATOM 1558 N N . GLY A 1 196 ? 44.809 14.117 16.331 1.00 41.12 196 GLY A N 1
ATOM 1559 C CA . GLY A 1 196 ? 45.415 15.446 16.504 1.00 41.12 196 GLY A CA 1
ATOM 1560 C C . GLY A 1 196 ? 46.383 15.658 15.298 1.00 41.12 196 GLY A C 1
ATOM 1561 O O . GLY A 1 196 ? 46.608 14.697 14.560 1.00 41.12 196 GLY A O 1
ATOM 1562 N N . PRO A 1 197 ? 46.924 16.865 15.014 1.00 55.88 197 PRO A N 1
ATOM 1563 C CA . PRO A 1 197 ? 47.449 17.200 13.675 1.00 55.88 197 PRO A CA 1
ATOM 1564 C C . PRO A 1 197 ? 48.991 17.213 13.484 1.00 55.88 197 PRO A C 1
ATOM 1566 O O . PRO A 1 197 ? 49.734 17.529 14.412 1.00 55.88 197 PRO A O 1
ATOM 1569 N N . SER A 1 198 ? 49.386 17.052 12.201 1.00 38.84 198 SER A N 1
ATOM 1570 C CA . SER A 1 198 ? 50.630 17.479 11.486 1.00 38.84 198 SER A CA 1
ATOM 1571 C C . SER A 1 198 ? 51.915 16.623 11.616 1.00 38.84 198 SER A C 1
ATOM 1573 O O . SER A 1 198 ? 52.053 15.938 12.625 1.00 38.84 198 SER A O 1
ATOM 1575 N N . PRO A 1 199 ? 52.895 16.668 10.659 1.00 55.78 199 PRO A N 1
ATOM 1576 C CA . PRO A 1 199 ? 53.104 17.628 9.547 1.00 55.78 199 PRO A CA 1
ATOM 1577 C C . PRO A 1 199 ? 53.360 17.003 8.137 1.00 55.78 199 PRO A C 1
ATOM 1579 O O . PRO A 1 199 ? 53.387 15.780 8.002 1.00 55.78 199 PRO A O 1
ATOM 1582 N N . PRO A 1 200 ? 53.551 17.827 7.075 1.00 59.22 200 PRO A N 1
ATOM 1583 C CA . PRO A 1 200 ? 53.808 17.360 5.712 1.00 59.22 200 PRO A CA 1
ATOM 1584 C C . PRO A 1 200 ? 55.302 17.392 5.347 1.00 59.22 200 PRO A C 1
ATOM 1586 O O . PRO A 1 200 ? 56.002 18.345 5.686 1.00 59.22 200 PRO A O 1
ATOM 1589 N N . THR A 1 201 ? 55.762 16.418 4.559 1.00 39.09 201 THR A N 1
ATOM 1590 C CA . THR A 1 201 ? 57.049 16.494 3.847 1.00 39.09 201 THR A CA 1
ATOM 1591 C C . THR A 1 201 ? 56.979 15.810 2.475 1.00 39.09 201 THR A C 1
ATOM 1593 O O . THR A 1 201 ? 56.592 14.647 2.395 1.00 39.09 201 THR A O 1
ATOM 1596 N N . THR A 1 202 ? 57.360 16.600 1.454 1.00 38.78 202 THR A N 1
ATOM 1597 C CA . THR A 1 202 ? 58.119 16.283 0.213 1.00 38.78 202 THR A CA 1
ATOM 1598 C C . THR A 1 202 ? 57.596 15.175 -0.723 1.00 38.78 202 THR A C 1
ATOM 1600 O O . THR A 1 202 ? 57.468 14.023 -0.347 1.00 38.78 202 THR A O 1
ATOM 1603 N N . GLU A 1 203 ? 57.151 15.482 -1.948 1.00 36.16 203 GLU A N 1
ATOM 1604 C CA . GLU A 1 203 ? 57.884 15.870 -3.181 1.00 36.16 203 GLU A CA 1
ATOM 1605 C C . GLU A 1 203 ? 57.981 14.699 -4.183 1.00 36.16 203 GLU A C 1
ATOM 1607 O O . GLU A 1 203 ? 58.443 13.616 -3.843 1.00 36.16 203 GLU A O 1
ATOM 1612 N N . THR A 1 204 ? 57.674 15.012 -5.451 1.00 40.88 204 THR A N 1
ATOM 1613 C CA . THR A 1 204 ? 58.324 14.506 -6.683 1.00 40.88 204 THR A CA 1
ATOM 1614 C C . THR A 1 204 ? 57.489 13.676 -7.676 1.00 40.88 204 THR A C 1
ATOM 1616 O O . THR A 1 204 ? 56.982 12.600 -7.385 1.00 40.88 204 THR A O 1
ATOM 1619 N N . ALA A 1 205 ? 57.521 14.209 -8.908 1.00 40.56 205 ALA A N 1
ATOM 1620 C CA . ALA A 1 205 ? 57.476 13.580 -10.235 1.00 40.56 205 ALA A CA 1
ATOM 1621 C C . ALA A 1 205 ? 56.139 13.135 -10.854 1.00 40.56 205 ALA A C 1
ATOM 1623 O O . ALA A 1 205 ? 55.686 12.002 -10.749 1.00 40.56 205 ALA A O 1
ATOM 1624 N N . VAL A 1 206 ? 55.601 14.059 -11.658 1.00 47.16 206 VAL A N 1
ATOM 1625 C CA . VAL A 1 206 ? 55.483 13.958 -13.129 1.00 47.16 206 VAL A CA 1
ATOM 1626 C C . VAL A 1 206 ? 55.758 12.570 -13.736 1.00 47.16 206 VAL A C 1
ATOM 1628 O O . VAL A 1 206 ? 56.907 12.151 -13.849 1.00 47.16 206 VAL A O 1
ATOM 1631 N N . ALA A 1 207 ? 54.714 11.955 -14.292 1.00 42.78 207 ALA A N 1
ATOM 1632 C CA . ALA A 1 207 ? 54.822 11.089 -15.463 1.00 42.78 207 ALA A CA 1
ATOM 1633 C C . ALA A 1 207 ? 53.527 11.177 -16.284 1.00 42.78 207 ALA A C 1
ATOM 1635 O O . ALA A 1 207 ? 52.479 10.658 -15.905 1.00 42.78 207 ALA A O 1
ATOM 1636 N N . GLN A 1 208 ? 53.612 11.878 -17.413 1.00 49.59 208 GLN A N 1
ATOM 1637 C CA . GLN A 1 208 ? 52.645 11.804 -18.500 1.00 49.59 208 GLN A CA 1
ATOM 1638 C C . GLN A 1 208 ? 52.841 10.464 -19.219 1.00 49.59 208 GLN A C 1
ATOM 1640 O O . GLN A 1 208 ? 53.952 10.161 -19.652 1.00 49.59 208 GLN A O 1
ATOM 1645 N N . GLN A 1 209 ? 51.775 9.684 -19.391 1.00 46.00 209 GLN A N 1
ATOM 1646 C CA . GLN A 1 209 ? 51.751 8.591 -20.360 1.00 46.00 209 GLN A CA 1
ATOM 1647 C C . GLN A 1 209 ? 50.533 8.720 -21.268 1.00 46.00 209 GLN A C 1
ATOM 1649 O O . GLN A 1 209 ? 49.396 8.869 -20.825 1.00 46.00 209 GLN A O 1
ATOM 1654 N N . ALA A 1 210 ? 50.842 8.712 -22.561 1.00 45.81 210 ALA A N 1
ATOM 1655 C CA . ALA A 1 210 ? 49.927 8.807 -23.675 1.00 45.81 210 ALA A CA 1
ATOM 1656 C C . ALA A 1 210 ? 49.004 7.583 -23.742 1.00 45.81 210 ALA A C 1
ATOM 1658 O O . ALA A 1 210 ? 49.460 6.441 -23.715 1.00 45.81 210 ALA A O 1
ATOM 1659 N N . VAL A 1 211 ? 47.706 7.835 -23.888 1.00 44.94 211 VAL A N 1
ATOM 1660 C CA . VAL A 1 211 ? 46.719 6.826 -24.273 1.00 44.94 211 VAL A CA 1
ATOM 1661 C C . VAL A 1 211 ? 46.714 6.703 -25.793 1.00 44.94 211 VAL A C 1
ATOM 1663 O O . VAL A 1 211 ? 46.268 7.599 -26.507 1.00 44.94 211 VAL A O 1
ATOM 1666 N N . ALA A 1 212 ? 47.250 5.586 -26.281 1.00 42.66 212 ALA A N 1
ATOM 1667 C CA . ALA A 1 212 ? 47.086 5.149 -27.657 1.00 42.66 212 ALA A CA 1
ATOM 1668 C C . ALA A 1 212 ? 45.636 4.694 -27.880 1.00 42.66 212 ALA A C 1
ATOM 1670 O O . ALA A 1 212 ? 45.086 3.907 -27.105 1.00 42.66 212 ALA A O 1
ATOM 1671 N N . ALA A 1 213 ? 45.035 5.210 -28.950 1.00 46.84 213 ALA A N 1
ATOM 1672 C CA . ALA A 1 213 ? 43.738 4.801 -29.458 1.00 46.84 213 ALA A CA 1
ATOM 1673 C C . ALA A 1 213 ? 43.751 3.308 -29.812 1.00 46.84 213 ALA A C 1
ATOM 1675 O O . ALA A 1 213 ? 44.629 2.835 -30.531 1.00 46.84 213 ALA A O 1
ATOM 1676 N N . ASN A 1 214 ? 42.762 2.575 -29.307 1.00 44.56 214 ASN A N 1
ATOM 1677 C CA . ASN A 1 214 ? 42.480 1.208 -29.717 1.00 44.56 214 ASN A CA 1
ATOM 1678 C C . ASN A 1 214 ? 40.991 1.152 -30.073 1.00 44.56 214 ASN A C 1
ATOM 1680 O O . ASN A 1 214 ? 40.134 0.921 -29.218 1.00 44.56 214 ASN A O 1
ATOM 1684 N N . GLU A 1 215 ? 40.688 1.477 -31.329 1.00 45.97 215 GLU A N 1
ATOM 1685 C CA . GLU A 1 215 ? 39.363 1.333 -31.924 1.00 45.97 215 GLU A CA 1
ATOM 1686 C C . GLU A 1 215 ? 39.074 -0.162 -32.093 1.00 45.97 215 GLU A C 1
ATOM 1688 O O . GLU A 1 215 ? 39.468 -0.795 -33.069 1.00 45.97 215 GLU A O 1
ATOM 1693 N N . LYS A 1 216 ? 38.410 -0.754 -31.098 1.00 45.59 216 LYS A N 1
ATOM 1694 C CA . LYS A 1 216 ? 37.732 -2.039 -31.272 1.00 45.59 216 LYS A CA 1
ATOM 1695 C C . LYS A 1 216 ? 36.331 -1.769 -31.795 1.00 45.59 216 LYS A C 1
ATOM 1697 O O . LYS A 1 216 ? 35.496 -1.211 -31.085 1.00 45.59 216 LYS A O 1
ATOM 1702 N N . GLU A 1 217 ? 36.114 -2.182 -33.036 1.00 49.75 217 GLU A N 1
ATOM 1703 C CA . GLU A 1 217 ? 34.822 -2.216 -33.710 1.00 49.75 217 GLU A CA 1
ATOM 1704 C C . GLU A 1 217 ? 33.757 -2.855 -32.805 1.00 49.75 217 GLU A C 1
ATOM 1706 O O . GLU A 1 217 ? 33.914 -3.969 -32.294 1.00 49.75 217 GLU A O 1
ATOM 1711 N N . ALA A 1 218 ? 32.676 -2.110 -32.570 1.00 45.53 218 ALA A N 1
ATOM 1712 C CA . ALA A 1 218 ? 31.539 -2.579 -31.799 1.00 45.53 218 ALA A CA 1
ATOM 1713 C C . ALA A 1 218 ? 30.743 -3.618 -32.614 1.00 45.53 218 ALA A C 1
ATOM 1715 O O . ALA A 1 218 ? 30.481 -3.390 -33.798 1.00 45.53 218 ALA A O 1
ATOM 1716 N N . PRO A 1 219 ? 30.304 -4.733 -32.005 1.00 49.53 219 PRO A N 1
ATOM 1717 C CA . PRO A 1 219 ? 29.464 -5.707 -32.684 1.00 49.53 219 PRO A CA 1
ATOM 1718 C C . PRO A 1 219 ? 28.118 -5.074 -33.048 1.00 49.53 219 PRO A C 1
ATOM 1720 O O . PRO A 1 219 ? 27.394 -4.553 -32.196 1.00 49.53 219 PRO A O 1
ATOM 1723 N N . THR A 1 220 ? 27.781 -5.133 -34.333 1.00 45.19 220 THR A N 1
ATOM 1724 C CA . THR A 1 220 ? 26.490 -4.736 -34.896 1.00 45.19 220 THR A CA 1
ATOM 1725 C C . THR A 1 220 ? 25.422 -5.706 -34.387 1.00 45.19 220 THR A C 1
ATOM 1727 O O . THR A 1 220 ? 25.203 -6.777 -34.948 1.00 45.19 220 THR A O 1
ATOM 1730 N N . ALA A 1 221 ? 24.787 -5.368 -33.264 1.00 43.16 221 ALA A N 1
ATOM 1731 C CA . ALA A 1 221 ? 23.672 -6.139 -32.732 1.00 43.16 221 ALA A CA 1
ATOM 1732 C C . ALA A 1 221 ? 22.478 -6.059 -33.697 1.00 43.16 221 ALA A C 1
ATOM 1734 O O . ALA A 1 221 ? 22.038 -4.972 -34.077 1.00 43.16 221 ALA A O 1
ATOM 1735 N N . SER A 1 222 ? 21.963 -7.223 -34.093 1.00 52.31 222 SER A N 1
ATOM 1736 C CA . SER A 1 222 ? 20.781 -7.342 -34.945 1.00 52.31 222 SER A CA 1
ATOM 1737 C C . SER A 1 222 ? 19.547 -6.744 -34.235 1.00 52.31 222 SER A C 1
ATOM 1739 O O . SER A 1 222 ? 19.359 -7.000 -33.043 1.00 52.31 222 SER A O 1
ATOM 1741 N N . PRO A 1 223 ? 18.669 -5.980 -34.919 1.00 54.97 223 PRO A N 1
ATOM 1742 C CA . PRO A 1 223 ? 17.510 -5.301 -34.314 1.00 54.97 223 PRO A CA 1
ATOM 1743 C C . PRO A 1 223 ? 16.472 -6.205 -33.620 1.00 54.97 223 PRO A C 1
ATOM 1745 O O . PRO A 1 223 ? 15.530 -5.695 -33.013 1.00 54.97 223 PRO A O 1
ATOM 1748 N N . ALA A 1 224 ? 16.606 -7.530 -33.716 1.00 57.38 224 ALA A N 1
ATOM 1749 C CA . ALA A 1 224 ? 15.641 -8.497 -33.197 1.00 57.38 224 ALA A CA 1
ATOM 1750 C C . ALA A 1 224 ? 15.759 -8.777 -31.682 1.00 57.38 224 ALA A C 1
ATOM 1752 O O . ALA A 1 224 ? 14.799 -9.275 -31.099 1.00 57.38 224 ALA A O 1
ATOM 1753 N N . ASP A 1 225 ? 16.870 -8.408 -31.030 1.00 53.84 225 ASP A N 1
ATOM 1754 C CA . ASP A 1 225 ? 17.151 -8.805 -29.636 1.00 53.84 225 ASP A CA 1
ATOM 1755 C C . ASP A 1 225 ? 16.983 -7.682 -28.596 1.00 53.84 225 ASP A C 1
ATOM 1757 O O . ASP A 1 225 ? 17.290 -7.855 -27.412 1.00 53.84 225 ASP A O 1
ATOM 1761 N N . LEU A 1 226 ? 16.467 -6.512 -28.993 1.00 54.47 226 LEU A N 1
ATOM 1762 C CA . LEU A 1 226 ? 16.217 -5.430 -28.039 1.00 54.47 226 LEU A CA 1
ATOM 1763 C C . LEU A 1 226 ? 15.000 -5.753 -27.148 1.00 54.47 226 LEU A C 1
ATOM 1765 O O . LEU A 1 226 ? 13.934 -6.108 -27.661 1.00 54.47 226 LEU A O 1
ATOM 1769 N N . PRO A 1 227 ? 15.110 -5.600 -25.811 1.00 58.34 227 PRO A N 1
ATOM 1770 C CA . PRO A 1 227 ? 14.022 -5.885 -24.886 1.00 58.34 227 PRO A CA 1
ATOM 1771 C C . PRO A 1 227 ? 12.747 -5.145 -25.298 1.00 58.34 227 PRO A C 1
ATOM 1773 O O . PRO A 1 227 ? 12.720 -3.915 -25.349 1.00 58.34 227 PRO A O 1
ATOM 1776 N N . ALA A 1 228 ? 11.670 -5.896 -25.543 1.00 59.00 228 ALA A N 1
ATOM 1777 C CA . ALA A 1 228 ? 10.357 -5.417 -25.995 1.00 59.00 228 ALA A CA 1
ATOM 1778 C C . ALA A 1 228 ? 9.616 -4.481 -25.002 1.00 59.00 228 ALA A C 1
ATOM 1780 O O . ALA A 1 228 ? 8.389 -4.393 -25.015 1.00 59.00 228 ALA A O 1
ATOM 1781 N N . CYS A 1 229 ? 10.330 -3.814 -24.095 1.00 63.75 229 CYS A N 1
ATOM 1782 C CA . CYS A 1 229 ? 9.790 -3.009 -23.006 1.00 63.75 229 CYS A CA 1
ATOM 1783 C C . CYS A 1 229 ? 10.243 -1.540 -22.999 1.00 63.75 229 CYS A C 1
ATOM 1785 O O . CYS A 1 229 ? 9.826 -0.816 -22.097 1.00 63.75 229 CYS A O 1
ATOM 1787 N N . LEU A 1 230 ? 11.038 -1.082 -23.973 1.00 75.12 230 LEU A N 1
ATOM 1788 C CA . LEU A 1 230 ? 11.469 0.318 -24.047 1.00 75.12 230 LEU A CA 1
ATOM 1789 C C . LEU A 1 230 ? 10.556 1.148 -24.960 1.00 75.12 230 LEU A C 1
ATOM 1791 O O . LEU A 1 230 ? 10.373 0.836 -26.137 1.00 75.12 230 LEU A O 1
ATOM 1795 N N . ASP A 1 231 ? 9.962 2.204 -24.399 1.00 89.81 231 ASP A N 1
ATOM 1796 C CA . ASP A 1 231 ? 9.303 3.260 -25.174 1.00 89.81 231 ASP A CA 1
ATOM 1797 C C . ASP A 1 231 ? 10.304 3.899 -26.160 1.00 89.81 231 ASP A C 1
ATOM 1799 O O . ASP A 1 231 ? 11.491 4.001 -25.853 1.00 89.81 231 ASP A O 1
ATOM 1803 N N . TRP A 1 232 ? 9.839 4.363 -27.323 1.00 91.75 232 TRP A N 1
ATOM 1804 C CA . TRP A 1 232 ? 10.676 5.007 -28.344 1.00 91.75 232 TRP A CA 1
ATOM 1805 C C . TRP A 1 232 ? 10.203 6.431 -28.651 1.00 91.75 232 TRP A C 1
ATOM 1807 O O . TRP A 1 232 ? 9.005 6.717 -28.645 1.00 91.75 232 TRP A O 1
ATOM 1817 N N . ASN A 1 233 ? 11.134 7.342 -28.936 1.00 95.81 233 ASN A N 1
ATOM 1818 C CA . ASN A 1 233 ? 10.808 8.722 -29.296 1.00 95.81 233 ASN A CA 1
ATOM 1819 C C . ASN A 1 233 ? 10.734 8.857 -30.819 1.00 95.81 233 ASN A C 1
ATOM 1821 O O . ASN A 1 233 ? 11.679 8.527 -31.526 1.00 95.81 233 ASN A O 1
ATOM 1825 N N . CYS A 1 234 ? 9.609 9.352 -31.328 1.00 96.94 234 CYS A N 1
ATOM 1826 C CA . CYS A 1 234 ? 9.452 9.665 -32.743 1.00 96.94 234 CYS A CA 1
ATOM 1827 C C . CYS A 1 234 ? 10.098 11.016 -33.076 1.00 96.94 234 CYS A C 1
ATOM 1829 O O . CYS A 1 234 ? 10.106 11.923 -32.243 1.00 96.94 234 CYS A O 1
ATOM 1831 N N . GLN A 1 235 ? 10.539 11.187 -34.326 1.00 95.50 235 GLN A N 1
ATOM 1832 C CA . GLN A 1 235 ? 11.070 12.450 -34.857 1.00 95.50 235 GLN A CA 1
ATOM 1833 C C . GLN A 1 235 ? 10.102 13.636 -34.697 1.00 95.50 235 GLN A C 1
ATOM 1835 O O . GLN A 1 235 ? 10.539 14.773 -34.572 1.00 95.50 235 GLN A O 1
ATOM 1840 N N . CYS A 1 236 ? 8.788 13.392 -34.610 1.00 96.19 236 CYS A N 1
ATOM 1841 C CA . CYS A 1 236 ? 7.803 14.440 -34.320 1.00 96.19 236 CYS A CA 1
ATOM 1842 C C . CYS A 1 236 ? 7.764 14.879 -32.835 1.00 96.19 236 CYS A C 1
ATOM 1844 O O . CYS A 1 236 ? 6.827 15.566 -32.421 1.00 96.19 236 CYS A O 1
ATOM 1846 N N . GLY A 1 237 ? 8.696 14.398 -32.006 1.00 96.00 237 GLY A N 1
ATOM 1847 C CA . GLY A 1 237 ? 8.795 14.680 -30.570 1.00 96.00 237 GLY A CA 1
ATOM 1848 C C . GLY A 1 237 ? 7.864 13.854 -29.674 1.00 96.00 237 GLY A C 1
ATOM 1849 O O . GLY A 1 237 ? 7.815 14.079 -28.468 1.00 96.00 237 GLY A O 1
ATOM 1850 N N . ALA A 1 238 ? 7.103 12.904 -30.224 1.00 95.75 238 ALA A N 1
ATOM 1851 C CA . ALA A 1 238 ? 6.178 12.085 -29.439 1.00 95.75 238 ALA A CA 1
ATOM 1852 C C . ALA A 1 238 ? 6.870 10.843 -28.853 1.00 95.75 238 ALA A C 1
ATOM 1854 O O . ALA A 1 238 ? 7.532 10.103 -29.580 1.00 95.75 238 ALA A O 1
ATOM 1855 N N . ARG A 1 239 ? 6.655 10.567 -27.560 1.00 95.06 239 ARG A N 1
ATOM 1856 C CA . ARG A 1 239 ? 7.065 9.313 -26.907 1.00 95.06 239 ARG A CA 1
ATOM 1857 C C . ARG A 1 239 ? 6.022 8.220 -27.152 1.00 95.06 239 ARG A C 1
ATOM 1859 O O . ARG A 1 239 ? 4.848 8.404 -26.845 1.00 95.06 239 ARG A O 1
ATOM 1866 N N . ASN A 1 240 ? 6.440 7.091 -27.709 1.00 95.31 240 ASN A N 1
ATOM 1867 C CA . ASN A 1 240 ? 5.594 5.966 -28.103 1.00 95.31 240 ASN A CA 1
ATOM 1868 C C . ASN A 1 240 ? 5.874 4.733 -27.252 1.00 95.31 240 ASN A C 1
ATOM 1870 O O . ASN A 1 240 ? 7.013 4.474 -26.885 1.00 95.31 240 ASN A O 1
ATOM 1874 N N . HIS A 1 241 ? 4.845 3.923 -27.004 1.00 92.88 241 HIS A N 1
ATOM 1875 C CA . HIS A 1 241 ? 5.024 2.644 -26.321 1.00 92.88 241 HIS A CA 1
ATOM 1876 C C . HIS A 1 241 ? 5.832 1.648 -27.156 1.00 92.88 241 HIS A C 1
ATOM 1878 O O . HIS A 1 241 ? 5.622 1.549 -28.365 1.00 92.88 241 HIS A O 1
ATOM 1884 N N . ALA A 1 242 ? 6.644 0.822 -26.489 1.00 87.88 242 ALA A N 1
ATOM 1885 C CA . ALA A 1 242 ? 7.468 -0.233 -27.098 1.00 87.88 242 ALA A CA 1
ATOM 1886 C C . ALA A 1 242 ? 6.718 -1.138 -28.097 1.00 87.88 242 ALA A C 1
ATOM 1888 O O . ALA A 1 242 ? 7.286 -1.583 -29.094 1.00 87.88 242 ALA A O 1
ATOM 1889 N N . ARG A 1 243 ? 5.428 -1.394 -27.825 1.00 87.81 243 ARG A N 1
ATOM 1890 C CA . ARG A 1 243 ? 4.537 -2.246 -28.632 1.00 87.81 243 ARG A CA 1
ATOM 1891 C C . ARG A 1 243 ? 4.032 -1.606 -29.928 1.00 87.81 243 ARG A C 1
ATOM 1893 O O . ARG A 1 243 ? 3.417 -2.294 -30.731 1.00 87.81 243 ARG A O 1
ATOM 1900 N N . ARG A 1 244 ? 4.181 -0.290 -30.102 1.00 92.06 244 ARG A N 1
ATOM 1901 C CA . ARG A 1 244 ? 3.728 0.402 -31.313 1.00 92.06 244 ARG A CA 1
ATOM 1902 C C . ARG A 1 244 ? 4.831 0.358 -32.360 1.00 92.06 244 ARG A C 1
ATOM 1904 O O . ARG A 1 244 ? 5.935 0.824 -32.100 1.00 92.06 244 ARG A O 1
ATOM 1911 N N . GLU A 1 245 ? 4.492 -0.126 -33.548 1.00 94.38 245 GLU A N 1
ATOM 1912 C CA . GLU A 1 245 ? 5.371 -0.041 -34.719 1.00 94.38 245 GLU A CA 1
ATOM 1913 C C . GLU A 1 245 ? 5.350 1.344 -35.368 1.00 94.38 245 GLU A C 1
ATOM 1915 O O . GLU A 1 245 ? 6.286 1.691 -36.074 1.00 94.38 245 GLU A O 1
ATOM 1920 N N . ALA A 1 246 ? 4.295 2.128 -35.121 1.00 96.38 246 ALA A N 1
ATOM 1921 C CA . ALA A 1 246 ? 4.064 3.442 -35.706 1.00 96.38 246 ALA A CA 1
ATOM 1922 C C . ALA A 1 246 ? 3.716 4.490 -34.643 1.00 96.38 246 ALA A C 1
ATOM 1924 O O . ALA A 1 246 ? 3.060 4.196 -33.635 1.00 96.38 246 ALA A O 1
ATOM 1925 N N . CYS A 1 247 ? 4.150 5.726 -34.881 1.00 97.19 247 CYS A N 1
ATOM 1926 C CA . CYS A 1 247 ? 3.955 6.836 -33.967 1.00 97.19 247 CYS A CA 1
ATOM 1927 C C . CYS A 1 247 ? 2.463 7.114 -33.765 1.00 97.19 247 CYS A C 1
ATOM 1929 O O . CYS A 1 247 ? 1.728 7.291 -34.733 1.00 97.19 247 CYS A O 1
ATOM 1931 N N . TYR A 1 248 ? 2.004 7.216 -32.515 1.00 96.88 248 TYR A N 1
ATOM 1932 C CA . TYR A 1 248 ? 0.600 7.513 -32.221 1.00 96.88 248 TYR A CA 1
ATOM 1933 C C . TYR A 1 248 ? 0.166 8.896 -32.709 1.00 96.88 248 TYR A C 1
ATOM 1935 O O . TYR A 1 248 ? -1.024 9.112 -32.912 1.00 96.88 248 TYR A O 1
ATOM 1943 N N . LYS A 1 249 ? 1.124 9.819 -32.864 1.00 96.94 249 LYS A N 1
ATOM 1944 C CA . LYS A 1 249 ? 0.865 11.201 -33.262 1.00 96.94 249 LYS A CA 1
ATOM 1945 C C . LYS A 1 249 ? 0.963 11.406 -34.773 1.00 96.94 249 LYS A C 1
ATOM 1947 O O . LYS A 1 249 ? 0.082 12.036 -35.338 1.00 96.94 249 LYS A O 1
ATOM 1952 N N . CYS A 1 250 ? 2.015 10.901 -35.424 1.00 97.44 250 CYS A N 1
ATOM 1953 C CA . CYS A 1 250 ? 2.264 11.159 -36.851 1.00 97.44 250 CYS A CA 1
ATOM 1954 C C . CYS A 1 250 ? 2.221 9.917 -37.757 1.00 97.44 250 CYS A C 1
ATOM 1956 O O . CYS A 1 250 ? 2.420 10.050 -38.957 1.00 97.44 250 CYS A O 1
ATOM 1958 N N . GLY A 1 251 ? 2.017 8.711 -37.218 1.00 97.12 251 GLY A N 1
ATOM 1959 C CA . GLY A 1 251 ? 1.939 7.473 -38.006 1.00 97.12 251 GLY A CA 1
ATOM 1960 C C . GLY A 1 251 ? 3.267 6.951 -38.573 1.00 97.12 251 GLY A C 1
ATOM 1961 O O . GLY A 1 251 ? 3.296 5.844 -39.101 1.00 97.12 251 GLY A O 1
ATOM 1962 N N . ILE A 1 252 ? 4.373 7.691 -38.436 1.00 97.00 252 ILE A N 1
ATOM 1963 C CA . ILE A 1 252 ? 5.700 7.264 -38.908 1.00 97.00 252 ILE A CA 1
ATOM 1964 C C . ILE A 1 252 ? 6.148 6.016 -38.142 1.00 97.00 252 ILE A C 1
ATOM 1966 O O . ILE A 1 252 ? 6.053 5.981 -36.912 1.00 97.00 252 ILE A O 1
ATOM 1970 N N . ARG A 1 253 ? 6.624 4.999 -38.866 1.00 95.44 253 ARG A N 1
ATOM 1971 C CA . ARG A 1 253 ? 7.186 3.781 -38.273 1.00 95.44 253 ARG A CA 1
ATOM 1972 C C . ARG A 1 253 ? 8.556 4.046 -37.646 1.00 95.44 253 ARG A C 1
ATOM 1974 O O . ARG A 1 253 ? 9.281 4.911 -38.128 1.00 95.44 253 ARG A O 1
ATOM 1981 N N . ARG A 1 254 ? 8.844 3.362 -36.538 1.00 90.25 254 ARG A N 1
ATOM 1982 C CA . ARG A 1 254 ? 10.124 3.492 -35.821 1.00 90.25 254 ARG A CA 1
ATOM 1983 C C . ARG A 1 254 ? 11.306 2.981 -36.635 1.00 90.25 254 ARG A C 1
ATOM 1985 O O . ARG A 1 254 ? 11.088 2.024 -37.412 1.00 90.25 254 ARG A O 1
#

Nearest PDB structures (foldseek):
  7tcd-assembly1_A  TM=7.104E-01  e=4.374E+00  synthetic construct
  2n9d-assembly1_A  TM=4.137E-01  e=2.036E+00  Homo sapiens
  7k3h-assembly1_B  TM=5.840E-01  e=4.921E+00  synthetic construct